Protein AF-A0A484G5L3-F1 (afdb_monomer_lite)

Organism: Colletotrichum orbiculare (strain 104-T / ATCC 96160 / CBS 514.97 / LARS 414 / MAFF 240422) (NCBI:txid1213857)

pLDDT: mean 73.13, std 18.2, range [31.52, 93.25]

Secondary structure (DSSP, 8-state):
-EEEE--TTS-TT--B---TT--HHHHHHHHHHTS-SSS-------HHHHHHHHHHHHHHHTSSSPPPPEEEEEEE-S--TT-SSTTHHHHHHHHHHHHH-GGGG--S--TTHHHH-SEEEEEEE-S--HHHHHHHHIIIIIHHHTT--S-EEEEETTS-HHHHHHGGG-HHHHS--TT-S---S-----HHHHHHHHHH-SSEEEEEEPPPPP-

Sequence (215 aa):
MEMYFTSPDTCPSAVVKESSKQTVKNFMDATDMAKPKADVRVLTNTQPELERIINEYIRAKMGRSEPRKKTIIIVTDGAWEGMNCEYDLDQCLMLTFQISWPESGYVKDPTDISKIRSITIQFIQFGANERADGRLERLHDDLKRWGFSDLIDAEHAMGDVYKMFQGSLCEEEDLSPRFTRFLPALPILNSKNWKRLRDASHYHTVAHFTTLGRM

Radius of gyration: 17.23 Å; chains: 1; bounding box: 40×42×52 Å

Foldseek 3Di:
DKEAEFFPQQDPVLIDDDDPPDDPVNNVVSVVSRARPDLDDTQGACQVVVLVVLVVQLVVCPDPDHGQAAEEEEEEQQPNRVDPDLCPNVVSVVVSCCVSPVVQQDDPDPPCLVVRHSYAYEYEHEDDDVSSVVSLCCQQPVCVVVRGPRRYYYDYNQDDPCCSLCPSVDPVVVVDPPDPDDDPDDDPDDPVNVVVSVVPDSHHYYYYYYDDNDD

Structure (mmCIF, N/CA/C/O backbone):
data_AF-A0A484G5L3-F1
#
_entry.id   AF-A0A484G5L3-F1
#
loop_
_atom_site.group_PDB
_atom_site.id
_atom_site.type_symbol
_atom_site.label_atom_id
_atom_site.label_alt_id
_atom_site.label_comp_id
_atom_site.label_asym_id
_atom_site.label_entity_id
_atom_site.label_seq_id
_atom_site.pdbx_PDB_ins_code
_atom_site.Cartn_x
_atom_site.Cartn_y
_atom_site.Cartn_z
_atom_site.occupancy
_atom_site.B_iso_or_equiv
_atom_site.auth_seq_id
_atom_site.auth_comp_id
_atom_site.auth_asym_id
_atom_site.auth_atom_id
_atom_site.pdbx_PDB_model_num
ATOM 1 N N . MET A 1 1 ? -13.794 -0.186 0.253 1.00 66.50 1 MET A N 1
ATOM 2 C CA . MET A 1 1 ? -12.440 -0.510 -0.242 1.00 66.50 1 MET A CA 1
ATOM 3 C C . MET A 1 1 ? -11.976 0.576 -1.193 1.00 66.50 1 MET A C 1
ATOM 5 O O . MET A 1 1 ? -12.771 0.999 -2.021 1.00 66.50 1 MET A O 1
ATOM 9 N N . GLU A 1 2 ? -10.739 1.044 -1.088 1.00 78.19 2 GLU A N 1
ATOM 10 C CA . GLU A 1 2 ? -10.174 2.026 -2.033 1.00 78.19 2 GLU A CA 1
ATOM 11 C C . GLU A 1 2 ? -9.140 1.362 -2.949 1.00 78.19 2 GLU A C 1
ATOM 13 O O . GLU A 1 2 ? -8.557 0.353 -2.557 1.00 78.19 2 GLU A O 1
ATOM 18 N N . MET A 1 3 ? -8.926 1.898 -4.153 1.00 78.94 3 MET A N 1
ATOM 19 C CA . MET A 1 3 ? -7.889 1.426 -5.072 1.00 78.94 3 MET A CA 1
ATOM 20 C C . MET A 1 3 ? -7.102 2.576 -5.689 1.00 78.94 3 MET A C 1
ATOM 22 O O . MET A 1 3 ? -7.704 3.505 -6.233 1.00 78.94 3 MET A O 1
ATOM 26 N N . TYR A 1 4 ? -5.774 2.472 -5.622 1.00 79.56 4 TYR A N 1
ATOM 27 C CA . TYR A 1 4 ? -4.814 3.465 -6.110 1.00 79.56 4 TYR A CA 1
ATOM 28 C C . TYR A 1 4 ? -3.743 2.795 -6.980 1.00 79.56 4 TYR A C 1
ATOM 30 O O . TYR A 1 4 ? -3.455 1.610 -6.799 1.00 79.56 4 TYR A O 1
ATOM 38 N N . PHE A 1 5 ? -3.148 3.557 -7.898 1.00 79.50 5 PHE A N 1
ATOM 39 C CA . PHE A 1 5 ? -2.077 3.092 -8.780 1.00 79.50 5 PHE A CA 1
ATOM 40 C C . PHE A 1 5 ? -0.904 4.069 -8.758 1.00 79.50 5 PHE A C 1
ATOM 42 O O . PHE A 1 5 ? -1.117 5.279 -8.743 1.00 79.50 5 PHE A O 1
ATOM 49 N N . THR A 1 6 ? 0.321 3.547 -8.796 1.00 75.88 6 THR A N 1
ATOM 50 C CA . THR A 1 6 ? 1.564 4.341 -8.696 1.00 75.88 6 THR A CA 1
ATOM 51 C C . THR A 1 6 ? 2.285 4.583 -10.004 1.00 75.88 6 THR A C 1
ATOM 53 O O . THR A 1 6 ? 3.300 5.276 -10.011 1.00 75.88 6 THR A O 1
ATOM 56 N N . SER A 1 7 ? 1.794 4.041 -11.120 1.00 76.62 7 SER A N 1
ATOM 57 C CA . SER A 1 7 ? 2.364 4.417 -12.411 1.00 76.62 7 SER A CA 1
ATOM 58 C C . SER A 1 7 ? 2.039 5.889 -12.676 1.00 76.62 7 SER A C 1
ATOM 60 O O . SER A 1 7 ? 0.846 6.207 -12.723 1.00 76.62 7 SER A O 1
ATOM 62 N N . PRO A 1 8 ? 3.019 6.782 -12.903 1.00 72.50 8 PRO A N 1
ATOM 63 C CA . PRO A 1 8 ? 2.741 8.141 -13.373 1.00 72.50 8 PRO A CA 1
ATOM 64 C C . PRO A 1 8 ? 1.958 8.165 -14.698 1.00 72.50 8 PRO A C 1
ATOM 66 O O . PRO A 1 8 ? 1.230 9.118 -14.959 1.00 72.50 8 PRO A O 1
ATOM 69 N N . ASP A 1 9 ? 2.038 7.093 -15.492 1.00 78.06 9 ASP A N 1
ATOM 70 C CA . ASP A 1 9 ? 1.315 6.950 -16.762 1.00 78.06 9 ASP A CA 1
ATOM 71 C C . ASP A 1 9 ? -0.123 6.420 -16.597 1.00 78.06 9 ASP A C 1
ATOM 73 O O . ASP A 1 9 ? -0.886 6.347 -17.571 1.00 78.06 9 ASP A O 1
ATOM 77 N N . THR A 1 10 ? -0.519 6.059 -15.370 1.00 80.50 10 THR A N 1
ATOM 78 C CA . THR A 1 10 ? -1.887 5.620 -15.062 1.00 80.50 10 THR A CA 1
ATOM 79 C C . THR A 1 10 ? -2.859 6.746 -15.392 1.00 80.50 10 THR A C 1
ATOM 81 O O . THR A 1 10 ? -2.634 7.911 -15.066 1.00 80.50 10 THR A O 1
ATOM 84 N N . CYS A 1 11 ? -4.000 6.413 -15.999 1.00 80.94 11 CYS A N 1
ATOM 85 C CA . CYS A 1 11 ? -5.082 7.378 -16.133 1.00 80.94 11 CYS A CA 1
ATOM 86 C C . CYS A 1 11 ? -5.512 7.895 -14.740 1.00 80.94 11 CYS A C 1
ATOM 88 O O . CYS A 1 11 ? -5.904 7.075 -13.913 1.00 80.94 11 CYS A O 1
ATOM 90 N N . PRO A 1 12 ? -5.543 9.216 -14.468 1.00 82.00 12 PRO A N 1
ATOM 91 C CA . PRO A 1 12 ? -5.942 9.742 -13.154 1.00 82.00 12 PRO A CA 1
ATOM 92 C C . PRO A 1 12 ? -7.375 9.374 -12.731 1.00 82.00 12 PRO A C 1
ATOM 94 O O . PRO A 1 12 ? -7.727 9.459 -11.559 1.00 82.00 12 PRO A O 1
ATOM 97 N N . SER A 1 13 ? -8.220 8.971 -13.687 1.00 84.81 13 SER A N 1
ATOM 98 C CA . SER A 1 13 ? -9.573 8.464 -13.433 1.00 84.81 13 SER A CA 1
ATOM 99 C C . SER A 1 13 ? -9.616 6.991 -13.017 1.00 84.81 13 SER A C 1
ATOM 101 O O . SER A 1 13 ? -10.679 6.508 -12.632 1.00 84.81 13 SER A O 1
ATOM 103 N N . ALA A 1 14 ? -8.496 6.268 -13.094 1.00 84.12 14 ALA A N 1
ATOM 104 C CA . ALA A 1 14 ? -8.364 4.893 -12.632 1.00 84.12 14 ALA A CA 1
ATOM 105 C C . ALA A 1 14 ? -8.242 4.861 -11.104 1.00 84.12 14 ALA A C 1
ATOM 107 O O . ALA A 1 14 ? -7.267 4.385 -10.554 1.00 84.12 14 ALA A O 1
ATOM 108 N N . VAL A 1 15 ? -9.213 5.416 -10.388 1.00 82.50 15 VAL A N 1
ATOM 109 C CA . VAL A 1 15 ? -9.238 5.394 -8.923 1.00 82.50 15 VAL A CA 1
ATOM 110 C C . VAL A 1 15 ? -10.576 4.838 -8.491 1.00 82.50 15 VAL A C 1
ATOM 112 O O . VAL A 1 15 ? -11.630 5.285 -8.947 1.00 82.50 15 VAL A O 1
ATOM 115 N N . VAL A 1 16 ? -10.544 3.881 -7.571 1.00 83.56 16 VAL A N 1
ATOM 116 C CA . VAL A 1 16 ? -11.762 3.345 -6.967 1.00 83.56 16 VAL A CA 1
ATOM 117 C C . VAL A 1 16 ? -11.879 3.934 -5.572 1.00 83.56 16 VAL A C 1
ATOM 119 O O . VAL A 1 16 ? -11.148 3.554 -4.666 1.00 83.56 16 VAL A O 1
ATOM 122 N N . LYS A 1 17 ? -12.801 4.879 -5.386 1.00 85.19 17 LYS A N 1
ATOM 123 C CA . LYS A 1 17 ? -13.116 5.423 -4.058 1.00 85.19 17 LYS A CA 1
ATOM 124 C C . LYS A 1 17 ? -14.080 4.516 -3.327 1.00 85.19 17 LYS A C 1
ATOM 126 O O . LYS A 1 17 ? -15.002 3.985 -3.947 1.00 85.19 17 LYS A O 1
ATOM 131 N N . GLU A 1 18 ? -13.903 4.407 -2.020 1.00 81.06 18 GLU A N 1
ATOM 132 C CA . GLU A 1 18 ? -14.743 3.593 -1.157 1.00 81.06 18 GLU A CA 1
ATOM 133 C C . GLU A 1 18 ? -16.236 3.918 -1.279 1.00 81.06 18 GLU A C 1
ATOM 135 O O . GLU A 1 18 ? -16.659 5.071 -1.232 1.00 81.06 18 GLU A O 1
ATOM 140 N N . SER A 1 19 ? -17.051 2.869 -1.414 1.00 82.62 19 SER A N 1
ATOM 141 C CA . SER A 1 19 ? -18.506 2.979 -1.401 1.00 82.62 19 SER A CA 1
ATOM 142 C C . SER A 1 19 ? -19.155 1.632 -1.080 1.00 82.62 19 SER A C 1
ATOM 144 O O . SER A 1 19 ? -18.700 0.578 -1.521 1.00 82.62 19 SER A O 1
ATOM 146 N N . SER A 1 20 ? -20.278 1.656 -0.360 1.00 81.81 20 SER A N 1
ATOM 147 C CA . SER A 1 20 ? -21.084 0.456 -0.087 1.00 81.81 20 SER A CA 1
ATOM 148 C C . SER A 1 20 ? -21.705 -0.159 -1.347 1.00 81.81 20 SER A C 1
ATOM 150 O O . SER A 1 20 ? -22.127 -1.314 -1.328 1.00 81.81 20 SER A O 1
ATOM 152 N N . LYS A 1 21 ? -21.745 0.598 -2.451 1.00 88.50 21 LYS A N 1
ATOM 153 C CA . LYS A 1 21 ? -22.290 0.180 -3.751 1.00 88.50 21 LYS A CA 1
ATOM 154 C C . LYS A 1 21 ? -21.224 -0.352 -4.713 1.00 88.50 21 LYS A C 1
ATOM 156 O O . LYS A 1 21 ? -21.533 -0.594 -5.875 1.00 88.50 21 LYS A O 1
ATOM 161 N N . GLN A 1 22 ? -19.977 -0.499 -4.263 1.00 86.19 22 GLN A N 1
ATOM 162 C CA . GLN A 1 22 ? -18.895 -1.011 -5.100 1.00 86.19 22 GLN A CA 1
ATOM 163 C C . GLN A 1 22 ? -19.165 -2.444 -5.559 1.00 86.19 22 GLN A C 1
ATOM 165 O O . GLN A 1 22 ? -19.578 -3.310 -4.784 1.00 86.19 22 GLN A O 1
ATOM 170 N N . THR A 1 23 ? -18.867 -2.694 -6.828 1.00 88.38 23 THR A N 1
ATOM 171 C CA . THR A 1 23 ? -18.958 -4.004 -7.472 1.00 88.38 23 THR A CA 1
ATOM 172 C C . THR A 1 23 ? -17.588 -4.431 -7.985 1.00 88.38 23 THR A C 1
ATOM 174 O O . THR A 1 23 ? -16.735 -3.587 -8.247 1.00 88.38 23 THR A O 1
ATOM 177 N N . VAL A 1 24 ? -17.391 -5.736 -8.199 1.00 84.75 24 VAL A N 1
ATOM 178 C CA . VAL A 1 24 ? -16.160 -6.283 -8.808 1.00 84.75 24 VAL A CA 1
ATOM 179 C C . VAL A 1 24 ? -15.855 -5.610 -10.149 1.00 84.75 24 VAL A C 1
ATOM 181 O O . VAL A 1 24 ? -14.702 -5.309 -10.439 1.00 84.75 24 VAL A O 1
ATOM 184 N N . LYS A 1 25 ? -16.895 -5.290 -10.928 1.00 86.69 25 LYS A N 1
ATOM 185 C CA . LYS A 1 25 ? -16.754 -4.593 -12.207 1.00 86.69 25 LYS A CA 1
ATOM 186 C C . LYS A 1 25 ? -16.047 -3.24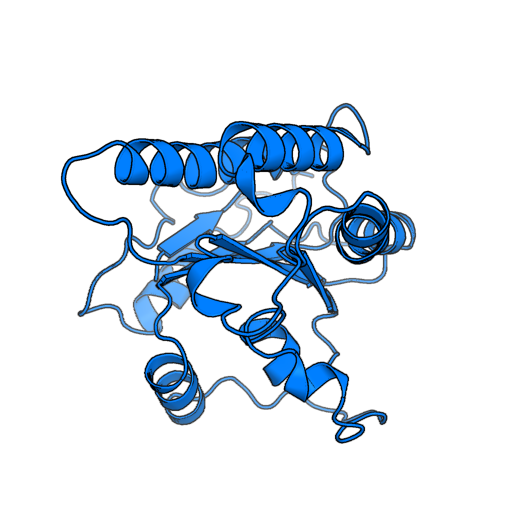2 -12.055 1.00 86.69 25 LYS A C 1
ATOM 188 O O . LYS A 1 25 ? -15.182 -2.934 -12.858 1.00 86.69 25 LYS A O 1
ATOM 193 N N . ASN A 1 26 ? -16.337 -2.478 -10.997 1.00 87.56 26 ASN A N 1
ATOM 194 C CA . ASN A 1 26 ? -15.677 -1.186 -10.774 1.00 87.56 26 ASN A CA 1
ATOM 195 C C . ASN A 1 26 ? -14.158 -1.326 -10.605 1.00 87.56 26 ASN A C 1
ATOM 197 O O . ASN A 1 26 ? -13.418 -0.470 -11.076 1.00 87.56 26 ASN A O 1
ATOM 201 N N . PHE A 1 27 ? -13.704 -2.404 -9.960 1.00 83.12 27 PHE A N 1
ATOM 202 C CA . PHE A 1 27 ? -12.278 -2.698 -9.825 1.00 83.12 27 PHE A CA 1
ATOM 203 C C . PHE A 1 27 ? -11.675 -3.126 -11.159 1.00 83.12 27 PHE A C 1
ATOM 205 O O . PHE A 1 27 ? -10.644 -2.593 -11.543 1.00 83.12 27 PHE A O 1
ATOM 212 N N . MET A 1 28 ? -12.341 -4.024 -11.892 1.00 86.38 28 MET A N 1
ATOM 213 C CA . MET A 1 28 ? -11.867 -4.473 -13.206 1.00 86.38 28 MET A CA 1
ATOM 214 C C . MET A 1 28 ? -11.744 -3.314 -14.201 1.00 86.38 28 MET A C 1
ATOM 216 O O . MET A 1 28 ? -10.731 -3.216 -14.887 1.00 86.38 28 MET A O 1
ATOM 220 N N . ASP A 1 29 ? -12.734 -2.420 -14.235 1.00 88.00 29 ASP A N 1
ATOM 221 C CA . ASP A 1 29 ? -12.723 -1.231 -15.090 1.00 88.00 29 ASP A CA 1
ATOM 222 C C . ASP A 1 29 ? -11.553 -0.301 -14.708 1.00 88.00 29 ASP A C 1
ATOM 224 O O . ASP A 1 29 ? -10.850 0.209 -15.578 1.00 88.00 29 ASP A O 1
ATOM 228 N N . ALA A 1 30 ? -11.290 -0.111 -13.409 1.00 86.62 30 ALA A N 1
ATOM 229 C CA . ALA A 1 30 ? -10.153 0.683 -12.945 1.00 86.62 30 ALA A CA 1
ATOM 230 C C . ALA A 1 30 ? -8.802 0.039 -13.286 1.00 86.62 30 ALA A C 1
ATOM 232 O O . ALA A 1 30 ? -7.912 0.734 -13.769 1.00 86.62 30 ALA A O 1
ATOM 233 N N . THR A 1 31 ? -8.652 -1.275 -13.096 1.00 83.31 31 THR A N 1
ATOM 234 C CA . THR A 1 31 ? -7.451 -2.019 -13.506 1.00 83.31 31 THR A CA 1
ATOM 235 C C . THR A 1 31 ? -7.205 -1.896 -15.005 1.00 83.31 31 THR A C 1
ATOM 237 O O . THR A 1 31 ? -6.063 -1.727 -15.421 1.00 83.31 31 THR A O 1
ATOM 240 N N . ASP A 1 32 ? -8.257 -1.964 -15.821 1.00 86.50 32 ASP A N 1
ATOM 241 C CA . ASP A 1 32 ? -8.142 -1.819 -17.271 1.00 86.50 32 ASP A CA 1
ATOM 242 C C . ASP A 1 32 ? -7.688 -0.406 -17.666 1.00 86.50 32 ASP A C 1
ATOM 244 O O . ASP A 1 32 ? -6.760 -0.258 -18.458 1.00 86.50 32 ASP A O 1
ATOM 248 N N . MET A 1 33 ? -8.251 0.630 -17.033 1.00 85.94 33 MET A N 1
ATOM 249 C CA . MET A 1 33 ? -7.833 2.027 -17.228 1.00 85.94 33 MET A CA 1
ATOM 250 C C . MET A 1 33 ? -6.406 2.323 -16.744 1.00 85.94 33 MET A C 1
ATOM 252 O O . MET A 1 33 ? -5.783 3.278 -17.217 1.00 85.94 33 MET A O 1
ATOM 256 N N . ALA A 1 34 ? -5.907 1.545 -15.785 1.00 83.38 34 ALA A N 1
ATOM 257 C CA . ALA A 1 34 ? -4.568 1.676 -15.225 1.00 83.38 34 ALA A CA 1
ATOM 258 C C . ALA A 1 34 ? -3.486 0.943 -16.023 1.00 83.38 34 ALA A C 1
ATOM 260 O O . ALA A 1 34 ? -2.307 1.026 -15.677 1.00 83.38 34 ALA A O 1
ATOM 261 N N . LYS A 1 35 ? -3.861 0.214 -17.080 1.00 82.75 35 LYS A N 1
ATOM 262 C CA . LYS A 1 35 ? -2.881 -0.442 -17.942 1.00 82.75 35 LYS A CA 1
ATOM 263 C C . LYS A 1 35 ? -1.927 0.597 -18.552 1.00 82.75 35 LYS A C 1
ATOM 265 O O . LYS A 1 35 ? -2.382 1.673 -18.952 1.00 82.75 35 LYS A O 1
ATOM 270 N N . PRO A 1 36 ? -0.627 0.276 -18.674 1.00 75.75 36 PRO A N 1
ATOM 271 C CA . PRO A 1 36 ? 0.332 1.146 -19.344 1.00 75.75 36 PRO A CA 1
ATOM 272 C C . PRO A 1 36 ? -0.143 1.482 -20.762 1.00 75.75 36 PRO A C 1
ATOM 274 O O . PRO A 1 36 ? -0.518 0.590 -21.525 1.00 75.75 36 PRO A O 1
ATOM 277 N N . LYS A 1 37 ? -0.145 2.772 -21.113 1.00 74.69 37 LYS A N 1
ATOM 278 C CA . LYS A 1 37 ? -0.599 3.250 -22.432 1.00 74.69 37 LYS A CA 1
ATOM 279 C C . LYS A 1 37 ? 0.456 3.091 -23.526 1.00 74.69 37 LYS A C 1
ATOM 281 O O . LYS A 1 37 ? 0.109 3.071 -24.703 1.00 74.69 37 LYS A O 1
ATOM 286 N N . ALA A 1 38 ? 1.724 2.997 -23.144 1.00 71.50 38 ALA A N 1
ATOM 287 C CA . ALA A 1 38 ? 2.852 2.838 -24.047 1.00 71.50 38 ALA A CA 1
ATOM 288 C C . ALA A 1 38 ? 3.838 1.815 -23.473 1.00 71.50 38 ALA A C 1
ATOM 290 O O . ALA A 1 38 ? 3.874 1.597 -22.265 1.00 71.50 38 ALA A O 1
ATOM 291 N N . ASP A 1 39 ? 4.662 1.225 -24.339 1.00 69.12 39 ASP A N 1
ATOM 292 C CA . ASP A 1 39 ? 5.721 0.271 -23.965 1.00 69.12 39 ASP A CA 1
ATOM 293 C C . ASP A 1 39 ? 6.972 0.990 -23.418 1.00 69.12 39 ASP A C 1
ATOM 295 O O . ASP A 1 39 ? 8.113 0.594 -23.646 1.00 69.12 39 ASP A O 1
ATOM 299 N N . VAL A 1 40 ? 6.762 2.129 -22.756 1.00 71.75 40 VAL A N 1
ATOM 300 C CA . VAL A 1 40 ? 7.834 2.918 -22.160 1.00 71.75 40 VAL A CA 1
ATOM 301 C C . VAL A 1 40 ? 8.072 2.374 -20.762 1.00 71.75 40 VAL A C 1
ATOM 303 O O . VAL A 1 40 ? 7.135 2.187 -19.988 1.00 71.75 40 VAL A O 1
ATOM 306 N N . ARG A 1 41 ? 9.338 2.110 -20.429 1.00 78.38 41 ARG A N 1
ATOM 307 C CA . ARG A 1 41 ? 9.721 1.727 -19.070 1.00 78.38 41 ARG A CA 1
ATOM 308 C C . ARG A 1 41 ? 9.409 2.885 -18.125 1.00 78.38 41 ARG A C 1
ATOM 310 O O . ARG A 1 41 ? 10.045 3.934 -18.197 1.00 78.38 41 ARG A O 1
ATOM 317 N N . VAL A 1 42 ? 8.446 2.669 -17.238 1.00 78.06 42 VAL A N 1
ATOM 318 C CA . VAL A 1 42 ? 8.061 3.626 -16.204 1.00 78.06 42 VAL A CA 1
ATOM 319 C C . VAL A 1 42 ? 8.747 3.252 -14.900 1.00 78.06 42 VAL A C 1
ATOM 321 O O . VAL A 1 42 ? 8.575 2.142 -14.399 1.00 78.06 42 VAL A O 1
ATOM 324 N N . LEU A 1 43 ? 9.514 4.185 -14.339 1.00 84.94 43 LEU A N 1
ATOM 325 C CA . LEU A 1 43 ? 10.143 4.004 -13.035 1.00 84.94 43 LEU A CA 1
ATOM 326 C C . LEU A 1 43 ? 9.078 4.168 -11.945 1.00 84.94 43 LEU A C 1
ATOM 328 O O . LEU A 1 43 ? 8.505 5.246 -11.778 1.00 84.94 43 LEU A O 1
ATOM 332 N N . THR A 1 44 ? 8.781 3.090 -11.224 1.00 85.50 44 THR A N 1
ATOM 333 C CA . THR A 1 44 ? 7.736 3.069 -10.195 1.00 85.50 44 THR A CA 1
ATOM 334 C C . THR A 1 44 ? 8.276 3.565 -8.855 1.00 85.50 44 THR A C 1
ATOM 336 O O . THR A 1 44 ? 9.401 3.251 -8.472 1.00 85.50 44 THR A O 1
ATOM 339 N N . ASN A 1 45 ? 7.472 4.334 -8.118 1.00 88.12 45 ASN A N 1
ATOM 340 C CA . ASN A 1 45 ? 7.799 4.777 -6.764 1.00 88.12 45 ASN A CA 1
ATOM 341 C C . ASN A 1 45 ? 6.544 4.700 -5.885 1.00 88.12 45 ASN A C 1
ATOM 343 O O . ASN A 1 45 ? 5.561 5.394 -6.140 1.00 88.12 45 ASN A O 1
ATOM 347 N N . THR A 1 46 ? 6.565 3.835 -4.867 1.00 88.12 46 THR A N 1
ATOM 348 C CA . THR A 1 46 ? 5.404 3.622 -3.991 1.00 88.12 46 THR A CA 1
ATOM 349 C C . THR A 1 46 ? 5.319 4.599 -2.823 1.00 88.12 46 THR A C 1
ATOM 351 O O . THR A 1 46 ? 4.253 4.730 -2.220 1.00 88.12 46 THR A O 1
ATOM 354 N N . GLN A 1 47 ? 6.426 5.260 -2.480 1.00 90.38 47 GLN A N 1
ATOM 355 C CA . GLN A 1 47 ? 6.532 6.047 -1.257 1.00 90.38 47 GLN A CA 1
ATOM 356 C C . GLN A 1 47 ? 5.544 7.227 -1.225 1.00 90.38 47 GLN A C 1
ATOM 358 O O . GLN A 1 47 ? 4.815 7.321 -0.239 1.00 90.38 47 GLN A O 1
ATOM 363 N N . PRO A 1 48 ? 5.419 8.079 -2.268 1.00 88.44 48 PRO A N 1
ATOM 364 C CA . PRO A 1 48 ? 4.527 9.239 -2.207 1.00 88.44 48 PRO A CA 1
ATOM 365 C C . PRO A 1 48 ? 3.056 8.871 -1.983 1.00 88.44 48 PRO A C 1
ATOM 367 O O . PRO A 1 48 ? 2.356 9.530 -1.214 1.00 88.44 48 PRO A O 1
ATOM 370 N N . GLU A 1 49 ? 2.577 7.803 -2.628 1.00 87.38 49 GLU A N 1
ATOM 371 C CA . GLU A 1 49 ? 1.190 7.357 -2.467 1.00 87.38 49 GLU A CA 1
ATOM 372 C C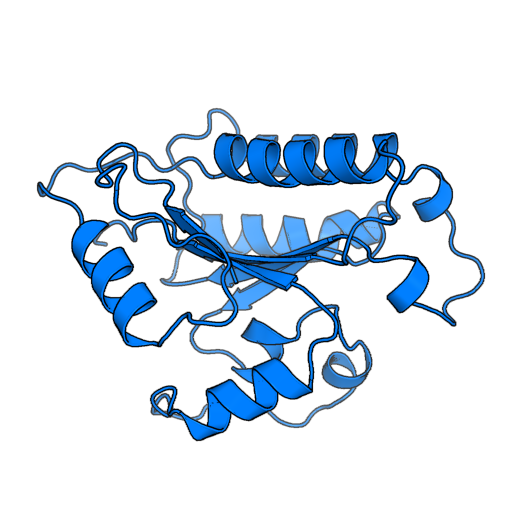 . GLU A 1 49 ? 0.948 6.730 -1.097 1.00 87.38 49 GLU A C 1
ATOM 374 O O . GLU A 1 49 ? -0.080 6.998 -0.469 1.00 87.38 49 GLU A O 1
ATOM 379 N N . LEU A 1 50 ? 1.904 5.948 -0.592 1.00 88.06 50 LEU A N 1
ATOM 380 C CA . LEU A 1 50 ? 1.792 5.369 0.740 1.00 88.06 50 LEU A CA 1
ATOM 381 C C . LEU A 1 50 ? 1.802 6.457 1.820 1.00 88.06 50 LEU A C 1
ATOM 383 O O . LEU A 1 50 ? 0.919 6.472 2.680 1.00 88.06 50 LEU A O 1
ATOM 387 N N . GLU A 1 51 ? 2.721 7.421 1.722 1.00 88.50 51 GLU A N 1
ATOM 388 C CA . GLU A 1 51 ? 2.758 8.610 2.578 1.00 88.50 51 GLU A CA 1
ATOM 389 C C . GLU A 1 51 ? 1.441 9.379 2.527 1.00 88.50 51 GLU A C 1
ATOM 391 O O . GLU A 1 51 ? 0.915 9.777 3.567 1.00 88.50 51 GLU A O 1
ATOM 396 N N . ARG A 1 52 ? 0.866 9.584 1.336 1.00 88.50 52 ARG A N 1
ATOM 397 C CA . ARG A 1 52 ? -0.414 10.281 1.183 1.00 88.50 52 ARG A CA 1
ATOM 398 C C . ARG A 1 52 ? -1.536 9.559 1.929 1.00 88.50 52 ARG A C 1
ATOM 400 O O . ARG A 1 52 ? -2.234 10.203 2.713 1.00 88.50 52 ARG A O 1
ATOM 407 N N . ILE A 1 53 ? -1.695 8.249 1.720 1.00 86.19 53 ILE A N 1
ATOM 408 C CA . ILE A 1 53 ? -2.754 7.434 2.346 1.00 86.19 53 ILE A CA 1
ATOM 409 C C . ILE A 1 53 ? -2.618 7.449 3.872 1.00 86.19 53 ILE A C 1
ATOM 411 O O . ILE A 1 53 ? -3.598 7.651 4.596 1.00 86.19 53 ILE A O 1
ATOM 415 N N . ILE A 1 54 ? -1.398 7.265 4.366 1.00 86.62 54 ILE A N 1
ATOM 416 C CA . ILE A 1 54 ? -1.084 7.270 5.792 1.00 86.62 54 ILE A CA 1
ATOM 417 C C . ILE A 1 54 ? -1.321 8.659 6.402 1.00 86.62 54 ILE A C 1
ATOM 419 O O . ILE A 1 54 ? -1.965 8.779 7.442 1.00 86.62 54 ILE A O 1
ATOM 423 N N . ASN A 1 55 ? -0.878 9.732 5.749 1.00 87.12 55 ASN A N 1
ATOM 424 C CA . ASN A 1 55 ? -1.089 11.094 6.240 1.00 87.12 55 ASN A CA 1
ATOM 425 C C . ASN A 1 55 ? -2.574 11.480 6.249 1.00 87.12 55 ASN A C 1
ATOM 427 O O . ASN A 1 55 ? -3.033 12.153 7.172 1.00 87.12 55 ASN A O 1
ATOM 431 N N . GLU A 1 56 ? -3.353 11.051 5.252 1.00 86.50 56 GLU A N 1
ATOM 432 C CA . GLU A 1 56 ? -4.814 11.196 5.262 1.00 86.50 56 GLU A CA 1
ATOM 433 C C . GLU A 1 56 ? -5.439 10.489 6.464 1.00 86.50 56 GLU A C 1
ATOM 435 O O . GLU A 1 56 ? -6.308 11.059 7.129 1.00 86.50 56 GLU A O 1
ATOM 440 N N . TYR A 1 57 ? -4.959 9.287 6.780 1.00 84.38 57 TYR A N 1
ATOM 441 C CA . TYR A 1 57 ? -5.388 8.555 7.960 1.00 84.38 57 TYR A CA 1
ATOM 442 C C . TYR A 1 57 ? -5.074 9.297 9.260 1.00 84.38 57 TYR A C 1
ATOM 444 O O . TYR A 1 57 ? -5.960 9.490 10.092 1.00 84.38 57 TYR A O 1
ATOM 452 N N . ILE A 1 58 ? -3.826 9.735 9.433 1.00 84.19 58 ILE A N 1
ATOM 453 C CA . ILE A 1 58 ? -3.376 10.449 10.634 1.00 84.19 58 ILE A CA 1
ATOM 454 C C . ILE A 1 58 ? -4.199 11.726 10.820 1.00 84.19 58 ILE A C 1
ATOM 456 O O . ILE A 1 58 ? -4.700 11.986 11.913 1.00 84.19 58 ILE A O 1
ATOM 460 N N . ARG A 1 59 ? -4.434 12.493 9.748 1.00 85.62 59 ARG A N 1
ATOM 461 C CA . ARG A 1 59 ? -5.296 13.684 9.802 1.00 85.62 59 ARG A CA 1
ATOM 462 C C . ARG A 1 59 ? -6.721 13.349 10.237 1.00 85.62 59 ARG A C 1
ATOM 464 O O . ARG A 1 59 ? -7.290 14.088 11.036 1.00 85.62 59 ARG A O 1
ATOM 471 N N . ALA A 1 60 ? -7.288 12.247 9.745 1.00 83.19 60 ALA A N 1
ATOM 472 C CA . ALA A 1 60 ? -8.610 11.793 10.169 1.00 83.19 60 ALA A CA 1
ATOM 473 C C . ALA A 1 60 ? -8.630 11.381 11.653 1.00 83.19 60 ALA A C 1
ATOM 475 O O . ALA A 1 60 ? -9.581 11.719 12.355 1.00 83.19 60 ALA A O 1
ATOM 476 N N . LYS A 1 61 ? -7.564 10.730 12.144 1.00 80.88 61 LYS A N 1
ATOM 477 C CA . LYS A 1 61 ? -7.381 10.348 13.558 1.00 80.88 61 LYS A CA 1
ATOM 478 C C . LYS A 1 61 ? -7.334 11.551 14.499 1.00 80.88 61 LYS A C 1
ATOM 480 O O . LYS A 1 61 ? -7.864 11.471 15.599 1.00 80.88 61 LYS A O 1
ATOM 485 N N . MET A 1 62 ? -6.745 12.664 14.062 1.00 81.19 62 MET A N 1
ATOM 486 C CA . MET A 1 62 ? -6.705 13.921 14.827 1.00 81.19 62 MET A CA 1
ATOM 487 C C . MET A 1 62 ? -8.047 14.679 14.830 1.00 81.19 62 MET A C 1
ATOM 489 O O . MET A 1 62 ? -8.176 15.715 15.483 1.00 81.19 62 MET A O 1
ATOM 493 N N . GLY A 1 63 ? -9.042 14.203 14.075 1.00 82.12 63 GLY A N 1
ATOM 494 C CA . GLY A 1 63 ? -10.387 14.767 14.035 1.00 82.12 63 GLY A CA 1
ATOM 495 C C . GLY A 1 63 ? -11.243 14.407 15.256 1.00 82.12 63 GLY A C 1
ATOM 496 O O . GLY A 1 63 ? -10.804 13.771 16.205 1.00 82.12 63 GLY A O 1
ATOM 497 N N . ARG A 1 64 ? -12.521 14.815 15.228 1.00 74.25 64 ARG A N 1
ATOM 498 C CA . ARG A 1 64 ? -13.487 14.539 16.315 1.00 74.25 64 ARG A CA 1
ATOM 499 C C . ARG A 1 64 ? -14.055 13.115 16.304 1.00 74.25 64 ARG A C 1
ATOM 501 O O . ARG A 1 64 ? -14.745 12.739 17.245 1.00 74.25 64 ARG A O 1
ATOM 508 N N . SER A 1 65 ? -13.836 12.360 15.232 1.00 75.12 65 SER A N 1
ATOM 509 C CA . SER A 1 65 ? -14.349 10.999 15.063 1.00 75.12 65 SER A CA 1
ATOM 510 C C . SER A 1 65 ? -13.218 9.992 15.176 1.00 75.12 65 SER A C 1
ATOM 512 O O . SER A 1 65 ? -12.171 10.192 14.564 1.00 75.12 65 SER A O 1
ATOM 514 N N . GLU A 1 66 ? -13.463 8.889 15.880 1.00 72.06 66 GLU A N 1
ATOM 515 C CA . GLU A 1 66 ? -12.531 7.766 15.926 1.00 72.06 66 GLU A CA 1
ATOM 516 C C . GLU A 1 66 ? -12.248 7.263 14.497 1.00 72.06 66 GLU A C 1
ATOM 518 O O . GLU A 1 66 ? -13.189 6.983 13.738 1.00 72.06 66 GLU A O 1
ATOM 523 N N . PRO A 1 67 ? -10.974 7.203 14.074 1.00 72.94 67 PRO A N 1
ATOM 524 C CA . PRO A 1 67 ? -10.639 6.765 12.733 1.00 72.94 67 PRO A CA 1
ATOM 525 C C . PRO A 1 67 ? -10.943 5.274 12.599 1.00 72.94 67 PRO A C 1
ATOM 527 O O . PRO A 1 67 ? -10.595 4.454 13.447 1.00 72.94 67 PRO A O 1
ATOM 530 N N . ARG A 1 68 ? -11.577 4.898 11.490 1.00 80.00 68 ARG A N 1
ATOM 531 C CA . ARG A 1 68 ? -11.806 3.484 11.169 1.00 80.00 68 ARG A CA 1
ATOM 532 C C . ARG A 1 68 ? -10.469 2.786 10.995 1.00 80.00 68 ARG A C 1
ATOM 534 O O . ARG A 1 68 ? -9.561 3.394 10.454 1.00 80.00 68 ARG A O 1
ATOM 541 N N . LYS A 1 69 ? -10.329 1.527 11.393 1.00 82.44 69 LYS A N 1
ATOM 542 C CA . LYS A 1 69 ? -9.094 0.774 11.133 1.00 82.44 69 LYS A CA 1
ATOM 543 C C . LYS A 1 69 ? -8.914 0.544 9.626 1.00 82.44 69 LYS A C 1
ATOM 545 O O . LYS A 1 69 ? -9.906 0.303 8.931 1.00 82.44 69 LYS A O 1
ATOM 550 N N . LYS A 1 70 ? -7.681 0.618 9.118 1.00 83.81 70 LYS A N 1
ATOM 551 C CA . LYS A 1 70 ? -7.360 0.433 7.692 1.00 83.81 70 LYS A CA 1
ATOM 552 C C . LYS A 1 70 ? -6.318 -0.664 7.470 1.00 83.81 70 LYS A C 1
ATOM 554 O O . LYS A 1 70 ? -5.382 -0.791 8.245 1.00 83.81 70 LYS A O 1
ATOM 559 N N . THR A 1 71 ? -6.457 -1.391 6.369 1.00 84.62 71 THR A N 1
ATOM 560 C CA . THR A 1 71 ? -5.447 -2.326 5.855 1.00 84.62 71 THR A CA 1
ATOM 561 C C . THR A 1 71 ? -5.086 -1.914 4.439 1.00 84.62 71 THR A C 1
ATOM 563 O O . THR A 1 71 ? -5.966 -1.837 3.583 1.00 84.62 71 THR A O 1
ATOM 566 N N . ILE A 1 72 ? -3.814 -1.619 4.191 1.00 88.62 72 ILE A N 1
ATOM 567 C CA . ILE A 1 72 ? -3.286 -1.186 2.897 1.00 88.62 72 ILE A CA 1
ATOM 568 C C . ILE A 1 72 ? -2.602 -2.383 2.242 1.00 88.62 72 ILE A C 1
ATOM 570 O O . ILE A 1 72 ? -1.491 -2.744 2.599 1.00 88.62 72 ILE A O 1
ATOM 574 N N . ILE A 1 73 ? -3.260 -3.003 1.276 1.00 89.12 73 ILE A N 1
ATOM 575 C CA . ILE A 1 73 ? -2.701 -4.073 0.456 1.00 89.12 73 ILE A CA 1
ATOM 576 C C . ILE A 1 73 ? -1.949 -3.434 -0.710 1.00 89.12 73 ILE A C 1
ATOM 578 O O . ILE A 1 73 ? -2.542 -2.649 -1.436 1.00 89.12 73 ILE A O 1
ATOM 582 N N . ILE A 1 74 ? -0.682 -3.763 -0.928 1.00 90.88 74 ILE A N 1
ATOM 583 C CA . ILE A 1 74 ? 0.165 -3.246 -2.003 1.00 90.88 74 ILE A CA 1
ATOM 584 C C . ILE A 1 74 ? 0.580 -4.407 -2.903 1.00 90.88 74 ILE A C 1
ATOM 586 O O . ILE A 1 74 ? 1.445 -5.200 -2.563 1.00 90.88 74 ILE A O 1
ATOM 590 N N . VAL A 1 75 ? -0.015 -4.486 -4.084 1.00 90.62 75 VAL A N 1
ATOM 591 C CA . VAL A 1 75 ? 0.357 -5.403 -5.159 1.00 90.62 75 VAL A CA 1
ATOM 592 C C . VAL A 1 75 ? 1.524 -4.803 -5.940 1.00 90.62 75 VAL A C 1
ATOM 594 O O . VAL A 1 75 ? 1.411 -3.699 -6.476 1.00 90.62 75 VAL A O 1
ATOM 597 N N . THR A 1 76 ? 2.664 -5.488 -5.983 1.00 91.50 76 THR A N 1
ATOM 598 C CA . THR A 1 76 ? 3.911 -4.921 -6.518 1.00 91.50 76 THR A CA 1
ATOM 599 C C . THR A 1 76 ? 4.884 -6.001 -6.982 1.00 91.50 76 THR A C 1
ATOM 601 O O . THR A 1 76 ? 4.813 -7.127 -6.515 1.00 91.50 76 THR A O 1
ATOM 604 N N . ASP A 1 77 ? 5.819 -5.666 -7.869 1.00 89.56 77 ASP A N 1
ATOM 605 C CA . ASP A 1 77 ? 7.020 -6.486 -8.109 1.00 89.56 77 ASP A CA 1
ATOM 606 C C . ASP A 1 77 ? 8.158 -6.172 -7.124 1.00 89.56 77 ASP A C 1
ATOM 608 O O . ASP A 1 77 ? 9.146 -6.893 -7.055 1.00 89.56 77 ASP A O 1
ATOM 612 N N . GLY A 1 78 ? 8.007 -5.083 -6.362 1.00 89.81 78 GLY A N 1
ATOM 613 C CA . GLY A 1 78 ? 8.944 -4.608 -5.347 1.00 89.81 78 GLY A CA 1
ATOM 614 C C . GLY A 1 78 ? 10.197 -3.931 -5.909 1.00 89.81 78 GLY A C 1
ATOM 615 O O . GLY A 1 78 ? 11.055 -3.537 -5.122 1.00 89.81 78 GLY A O 1
ATOM 616 N N . ALA A 1 79 ? 10.315 -3.738 -7.230 1.00 88.94 79 ALA A N 1
ATOM 617 C CA . ALA A 1 79 ? 11.520 -3.181 -7.855 1.00 88.94 79 ALA A CA 1
ATOM 618 C C . ALA A 1 79 ? 11.713 -1.681 -7.557 1.00 88.94 79 ALA A C 1
ATOM 620 O O . ALA A 1 79 ? 12.839 -1.250 -7.298 1.00 88.94 79 ALA A O 1
ATOM 621 N N . TRP A 1 80 ? 10.618 -0.911 -7.534 1.00 90.12 80 TRP A N 1
ATOM 622 C CA . TRP A 1 80 ? 10.539 0.528 -7.209 1.00 90.12 80 TRP A CA 1
ATOM 623 C C . TRP A 1 80 ? 11.727 1.369 -7.702 1.00 90.12 80 TRP A C 1
ATOM 625 O O . TRP A 1 80 ? 12.375 2.090 -6.945 1.00 90.12 80 TRP A O 1
ATOM 635 N N . GLU A 1 81 ? 12.027 1.266 -8.995 1.00 87.94 81 GLU A N 1
ATOM 636 C CA . GLU A 1 81 ? 13.212 1.878 -9.611 1.00 87.94 81 GLU A CA 1
ATOM 637 C C . GLU A 1 81 ? 13.189 3.414 -9.627 1.00 87.94 81 GLU A C 1
ATOM 639 O O . GLU A 1 81 ? 14.205 4.045 -9.899 1.00 87.94 81 GLU A O 1
ATOM 644 N N . GLY A 1 82 ? 12.032 4.025 -9.354 1.00 86.44 82 GLY A N 1
ATOM 645 C CA . GLY A 1 82 ? 11.875 5.472 -9.219 1.00 86.44 82 GLY A CA 1
ATOM 646 C C . GLY A 1 82 ? 12.207 6.006 -7.824 1.00 86.44 82 GLY A C 1
ATOM 647 O O . GLY A 1 82 ? 12.044 7.203 -7.586 1.00 86.44 82 GLY A O 1
ATOM 648 N N . MET A 1 83 ? 12.615 5.146 -6.886 1.00 87.94 83 MET A N 1
ATOM 649 C CA . MET A 1 83 ? 13.120 5.561 -5.576 1.00 87.94 83 MET A CA 1
ATOM 650 C C . MET A 1 83 ? 14.610 5.903 -5.652 1.00 87.94 83 MET A C 1
ATOM 652 O O . MET A 1 83 ? 15.389 5.205 -6.300 1.00 87.94 83 MET A O 1
ATOM 656 N N . ASN A 1 84 ? 15.013 6.971 -4.961 1.00 86.94 84 ASN A N 1
ATOM 657 C CA . ASN A 1 84 ? 16.403 7.430 -4.965 1.00 86.94 84 ASN A CA 1
ATOM 658 C C . ASN A 1 84 ? 17.301 6.531 -4.109 1.00 86.94 84 ASN A C 1
ATOM 660 O O . ASN A 1 84 ? 18.458 6.296 -4.459 1.00 86.94 84 ASN A O 1
ATOM 664 N N . CYS A 1 85 ? 16.774 6.024 -2.994 1.00 88.12 85 CYS A N 1
ATOM 665 C CA . CYS A 1 85 ? 17.471 5.109 -2.111 1.00 88.12 85 CYS A CA 1
ATOM 666 C C . CYS A 1 85 ? 16.585 3.910 -1.767 1.00 88.12 85 CYS A C 1
ATOM 668 O O . CYS A 1 85 ? 15.375 4.002 -1.571 1.00 88.12 85 CYS A O 1
ATOM 670 N N . GLU A 1 86 ? 17.225 2.750 -1.669 1.00 86.06 86 GLU A N 1
ATOM 671 C CA . GLU A 1 86 ? 16.571 1.473 -1.391 1.00 86.06 86 GLU A CA 1
ATOM 672 C C . GLU A 1 86 ? 15.918 1.399 -0.004 1.00 86.06 86 GLU A C 1
ATOM 674 O O . GLU A 1 86 ? 15.057 0.548 0.203 1.00 86.06 86 GLU A O 1
ATOM 679 N N . TYR A 1 87 ? 16.318 2.283 0.911 1.00 90.12 87 TYR A N 1
ATOM 680 C CA . TYR A 1 87 ? 15.852 2.341 2.298 1.00 90.12 87 TYR A CA 1
ATOM 681 C C . TYR A 1 87 ? 14.896 3.510 2.570 1.00 90.12 87 TYR A C 1
ATOM 683 O O . TYR A 1 87 ? 14.519 3.727 3.722 1.00 90.12 87 TYR A O 1
ATOM 691 N N . ASP A 1 88 ? 14.528 4.300 1.553 1.00 89.44 88 ASP A N 1
ATOM 692 C CA . ASP A 1 88 ? 13.682 5.484 1.769 1.00 89.44 88 ASP A CA 1
ATOM 693 C C . ASP A 1 88 ? 12.305 5.092 2.326 1.00 89.44 88 ASP A C 1
ATOM 695 O O . ASP A 1 88 ? 11.778 5.760 3.218 1.00 89.44 88 ASP A O 1
ATOM 699 N N . LEU A 1 89 ? 11.743 3.970 1.858 1.00 89.19 89 LEU A N 1
ATOM 700 C CA . LEU A 1 89 ? 10.455 3.481 2.345 1.00 89.19 89 LEU A CA 1
ATOM 701 C C . LEU A 1 89 ? 10.544 2.998 3.796 1.00 89.19 89 LEU A C 1
ATOM 703 O O . LEU A 1 89 ? 9.659 3.311 4.590 1.00 89.19 89 LEU A O 1
ATOM 707 N N . ASP A 1 90 ? 11.616 2.286 4.151 1.00 89.56 90 ASP A N 1
ATOM 708 C CA . ASP A 1 90 ? 11.883 1.827 5.515 1.00 89.56 90 ASP A CA 1
ATOM 709 C C . ASP A 1 90 ? 11.911 3.013 6.486 1.00 89.56 90 ASP A C 1
ATOM 711 O O . ASP A 1 90 ? 11.163 3.050 7.464 1.00 89.56 90 ASP A O 1
ATOM 715 N N . GLN A 1 91 ? 12.721 4.028 6.172 1.00 88.50 91 GLN A N 1
ATOM 716 C CA . GLN A 1 91 ? 12.864 5.227 7.000 1.00 88.50 91 GLN A CA 1
ATOM 717 C C . GLN A 1 91 ? 11.548 5.996 7.106 1.00 88.50 91 GLN A C 1
ATOM 719 O O . GLN A 1 91 ? 11.170 6.431 8.196 1.00 88.50 91 GLN A O 1
ATOM 724 N N . CYS A 1 92 ? 10.826 6.135 5.993 1.00 87.19 92 CYS A N 1
ATOM 725 C CA . CYS A 1 92 ? 9.527 6.791 5.961 1.00 87.19 92 CYS A CA 1
ATOM 726 C C . CYS A 1 92 ? 8.511 6.096 6.881 1.00 87.19 92 CYS A C 1
ATOM 728 O O . CYS A 1 92 ? 7.861 6.751 7.705 1.00 87.19 92 CYS A O 1
ATOM 730 N N . LEU A 1 93 ? 8.399 4.770 6.787 1.00 87.44 93 LEU A N 1
ATOM 731 C CA . LEU A 1 93 ? 7.459 3.990 7.588 1.00 87.44 93 LEU A CA 1
ATOM 732 C C . LEU A 1 93 ? 7.841 4.001 9.070 1.00 87.44 93 LEU A C 1
ATOM 734 O O . LEU A 1 93 ? 6.977 4.244 9.913 1.00 87.44 93 LEU A O 1
ATOM 738 N N . MET A 1 94 ? 9.127 3.850 9.394 1.00 84.50 94 MET A N 1
ATOM 739 C CA . MET A 1 94 ? 9.625 3.955 10.770 1.00 84.50 94 MET A CA 1
ATOM 740 C C . MET A 1 94 ? 9.288 5.308 11.402 1.00 84.50 94 MET A C 1
ATOM 742 O O . MET A 1 94 ? 8.698 5.351 12.483 1.00 84.50 94 MET A O 1
ATOM 746 N N . LEU A 1 95 ? 9.619 6.414 10.725 1.00 83.50 95 LEU A N 1
ATOM 747 C CA . LEU A 1 95 ? 9.345 7.767 11.221 1.00 83.50 95 LEU A CA 1
ATOM 748 C C . LEU A 1 95 ? 7.846 7.994 11.409 1.00 83.50 95 LEU A C 1
ATOM 750 O O . LEU A 1 95 ? 7.411 8.521 12.434 1.00 83.50 95 LEU A O 1
ATOM 754 N N . THR A 1 96 ? 7.048 7.550 10.440 1.00 80.62 96 THR A N 1
ATOM 755 C CA . THR A 1 96 ? 5.592 7.648 10.505 1.00 80.62 96 THR A CA 1
ATOM 756 C C . THR A 1 96 ? 5.046 6.920 11.728 1.00 80.62 96 THR A C 1
ATOM 758 O O . THR A 1 96 ? 4.264 7.503 12.489 1.00 80.62 96 THR A O 1
ATOM 761 N N . PHE A 1 97 ? 5.434 5.658 11.926 1.00 78.50 97 PHE A N 1
ATOM 762 C CA . PHE A 1 97 ? 4.924 4.857 13.033 1.00 78.50 97 PHE A CA 1
ATOM 763 C C . PHE A 1 97 ? 5.384 5.397 14.382 1.00 78.50 97 PHE A C 1
ATOM 765 O O . PHE A 1 97 ? 4.568 5.499 15.295 1.00 78.50 97 PHE A O 1
ATOM 772 N N . GLN A 1 98 ? 6.633 5.851 14.483 1.00 77.12 98 GLN A N 1
ATOM 773 C CA . GLN A 1 98 ? 7.166 6.440 15.708 1.00 77.12 98 GLN A CA 1
ATOM 774 C C . GLN A 1 98 ? 6.418 7.716 16.123 1.00 77.12 98 GLN A C 1
ATOM 776 O O . GLN A 1 98 ? 6.112 7.896 17.301 1.00 77.12 98 GLN A O 1
ATOM 781 N N . ILE A 1 99 ? 6.099 8.597 15.170 1.00 71.88 99 ILE A N 1
ATOM 782 C CA . ILE A 1 99 ? 5.392 9.858 15.450 1.00 71.88 99 ILE A CA 1
ATOM 783 C C . ILE A 1 99 ? 3.919 9.604 15.782 1.00 71.88 99 ILE A C 1
ATOM 785 O O . ILE A 1 99 ? 3.350 10.241 16.668 1.00 71.88 99 ILE A O 1
ATOM 789 N N . SER A 1 100 ? 3.282 8.694 15.051 1.00 67.19 100 SER A N 1
ATOM 790 C CA . SER A 1 100 ? 1.823 8.555 15.062 1.00 67.19 100 SER A CA 1
ATOM 791 C C . SER A 1 100 ? 1.312 7.530 16.086 1.00 67.19 100 SER A C 1
ATOM 793 O O . SER A 1 100 ? 0.115 7.522 16.412 1.00 67.19 100 SER A O 1
ATOM 795 N N . TRP A 1 101 ? 2.215 6.693 16.610 1.00 69.88 101 TRP A N 1
ATOM 796 C CA . TRP A 1 101 ? 1.960 5.677 17.632 1.00 69.88 101 TRP A CA 1
ATOM 797 C C . TRP A 1 101 ? 3.094 5.615 18.672 1.00 69.88 101 TRP A C 1
ATOM 799 O O . TRP A 1 101 ? 3.741 4.585 18.821 1.00 69.88 101 TRP A O 1
ATOM 809 N N . PRO A 1 102 ? 3.323 6.676 19.466 1.00 60.66 102 PRO A N 1
ATOM 810 C CA . PRO A 1 102 ? 4.385 6.683 20.479 1.00 60.66 102 PRO A CA 1
ATOM 811 C C . PRO A 1 102 ? 4.223 5.585 21.550 1.00 60.66 102 PRO A C 1
ATOM 813 O O . PRO A 1 102 ? 5.200 5.181 22.175 1.00 60.66 102 PRO A O 1
ATOM 816 N N . GLU A 1 103 ? 3.006 5.063 21.739 1.00 57.12 103 GLU A N 1
ATOM 817 C CA . GLU A 1 103 ? 2.710 3.956 22.660 1.00 57.12 103 GLU A CA 1
ATOM 818 C C . GLU A 1 103 ? 3.068 2.566 22.099 1.00 57.12 103 GLU A C 1
ATOM 820 O O . GLU A 1 103 ? 3.129 1.602 22.860 1.00 57.12 103 GLU A O 1
ATOM 825 N N . SER A 1 104 ? 3.361 2.432 20.796 1.00 52.44 104 SER A N 1
ATOM 826 C CA . SER A 1 104 ? 3.712 1.137 20.189 1.00 52.44 104 SER A CA 1
ATOM 827 C C . SER A 1 104 ? 5.130 0.665 20.521 1.00 52.44 104 SER A C 1
ATOM 829 O O . SER A 1 104 ? 5.502 -0.433 20.122 1.00 52.44 104 SER A O 1
ATOM 831 N N . GLY A 1 105 ? 5.927 1.482 21.221 1.00 46.59 105 GLY A N 1
ATOM 832 C CA . GLY A 1 105 ? 7.340 1.205 21.489 1.00 46.59 105 GLY A CA 1
ATOM 833 C C . GLY A 1 105 ? 7.605 0.120 22.536 1.00 46.59 105 GLY A C 1
ATOM 834 O O . GLY A 1 105 ? 8.694 -0.435 22.544 1.00 46.59 105 GLY A O 1
ATOM 835 N N . TYR A 1 106 ? 6.647 -0.202 23.411 1.00 51.12 106 TYR A N 1
ATOM 836 C CA . TYR A 1 106 ? 6.789 -1.266 24.417 1.00 51.12 106 TYR A CA 1
ATOM 837 C C . TYR A 1 106 ? 5.408 -1.785 24.834 1.00 51.12 106 TYR A C 1
ATOM 839 O O . TYR A 1 106 ? 4.895 -1.462 25.908 1.00 51.12 106 TYR A O 1
ATOM 847 N N . VAL A 1 107 ? 4.781 -2.603 23.990 1.00 49.53 107 VAL A N 1
ATOM 848 C CA . VAL A 1 107 ? 3.546 -3.295 24.375 1.00 49.53 107 VAL A CA 1
ATOM 849 C C . VAL A 1 107 ? 3.911 -4.416 25.355 1.00 49.53 107 VAL A C 1
ATOM 851 O O . VAL A 1 107 ? 4.446 -5.448 24.967 1.00 49.53 107 VAL A O 1
ATOM 854 N N . LYS A 1 108 ? 3.655 -4.198 26.652 1.00 49.22 108 LYS A N 1
ATOM 855 C CA . LYS A 1 108 ? 3.820 -5.217 27.710 1.00 49.22 108 LYS A CA 1
ATOM 856 C C . LYS A 1 108 ? 2.669 -6.224 27.776 1.00 49.22 108 LYS A C 1
ATOM 858 O O . LYS A 1 108 ? 2.802 -7.224 28.473 1.00 49.22 108 LYS A O 1
ATOM 863 N N . ASP A 1 109 ? 1.560 -5.950 27.093 1.00 49.56 109 ASP A N 1
ATOM 864 C CA . ASP A 1 109 ? 0.347 -6.761 27.156 1.00 49.56 109 ASP A CA 1
ATOM 865 C C . ASP A 1 109 ? -0.180 -7.043 25.731 1.00 49.56 109 ASP A C 1
ATOM 867 O O . ASP A 1 109 ? -0.738 -6.145 25.097 1.00 49.56 109 ASP A O 1
ATOM 871 N N . PRO A 1 110 ? 0.039 -8.254 25.183 1.00 51.53 110 PRO A N 1
ATOM 872 C CA . PRO A 1 110 ? -0.284 -8.606 23.794 1.00 51.53 110 PRO A CA 1
ATOM 873 C C . PRO A 1 110 ? -1.791 -8.762 23.523 1.00 51.53 110 PRO A C 1
ATOM 875 O O . PRO A 1 110 ? -2.198 -9.082 22.409 1.00 51.53 110 PRO A O 1
ATOM 878 N N . THR A 1 111 ? -2.648 -8.548 24.522 1.00 49.50 111 THR A N 1
ATOM 879 C CA . THR A 1 111 ? -3.997 -9.129 24.522 1.00 49.50 111 THR A CA 1
ATOM 880 C C . THR A 1 111 ? -5.037 -8.371 23.681 1.00 49.50 111 THR A C 1
ATOM 882 O O . THR A 1 111 ? -6.186 -8.796 23.601 1.00 49.50 111 THR A O 1
ATOM 885 N N . ASP A 1 112 ? -4.681 -7.273 23.002 1.00 55.78 112 ASP A N 1
ATOM 886 C CA . ASP A 1 112 ? -5.612 -6.627 22.065 1.00 55.78 112 ASP A CA 1
ATOM 887 C C . ASP A 1 112 ? -4.907 -5.991 20.859 1.00 55.78 112 ASP A C 1
ATOM 889 O O . ASP A 1 112 ? -4.831 -4.769 20.704 1.00 55.78 112 ASP A O 1
ATOM 893 N N . ILE A 1 113 ? -4.425 -6.852 19.958 1.00 56.75 113 ILE A N 1
ATOM 894 C CA . ILE A 1 113 ? -3.906 -6.510 18.617 1.00 56.75 113 ILE A CA 1
ATOM 895 C C . ILE A 1 113 ? -4.834 -5.514 17.903 1.00 56.75 113 ILE A C 1
ATOM 897 O O . ILE A 1 113 ? -4.394 -4.588 17.215 1.00 56.75 113 ILE A O 1
ATOM 901 N N . SER A 1 114 ? -6.140 -5.655 18.128 1.00 54.47 114 SER A N 1
ATOM 902 C CA . SER A 1 114 ? -7.159 -4.811 17.530 1.00 54.47 114 SER A CA 1
ATOM 903 C C . SER A 1 114 ? -7.108 -3.359 18.042 1.00 54.47 114 SER A C 1
ATOM 905 O O . SER A 1 114 ? -7.449 -2.455 17.279 1.00 54.47 114 SER A O 1
ATOM 907 N N . LYS A 1 115 ? -6.665 -3.105 19.279 1.00 58.09 115 LYS A N 1
ATOM 908 C CA . LYS A 1 115 ? -6.475 -1.748 19.830 1.00 58.09 115 LYS A CA 1
ATOM 909 C C . LYS A 1 115 ? -5.174 -1.092 19.368 1.00 58.09 115 LYS A C 1
ATOM 911 O O . LYS A 1 115 ? -5.099 0.131 19.324 1.00 58.09 115 LYS A O 1
ATOM 916 N N . ILE A 1 116 ? -4.173 -1.894 19.010 1.00 60.31 116 ILE A N 1
ATOM 917 C CA . ILE A 1 116 ? -2.824 -1.420 18.672 1.00 60.31 116 ILE A CA 1
ATOM 918 C C . ILE A 1 116 ? -2.720 -1.084 17.174 1.00 60.31 116 ILE A C 1
ATOM 920 O O . ILE A 1 116 ? -2.125 -0.073 16.797 1.00 60.31 116 ILE A O 1
ATOM 924 N N . ARG A 1 117 ? -3.339 -1.896 16.303 1.00 69.06 117 ARG A N 1
ATOM 925 C CA . ARG A 1 117 ? -3.163 -1.821 14.842 1.00 69.06 117 ARG A CA 1
ATOM 926 C C . ARG A 1 117 ? -4.297 -1.051 14.165 1.00 69.06 117 ARG A C 1
ATOM 928 O O . ARG A 1 117 ? -5.253 -1.620 13.643 1.00 69.06 117 ARG A O 1
ATOM 935 N N . SER A 1 118 ? -4.205 0.274 14.171 1.00 76.19 118 SER A N 1
ATOM 936 C CA . SER A 1 118 ? -5.138 1.138 13.425 1.00 76.19 118 SER A CA 1
ATOM 937 C C . SER A 1 118 ? -4.862 1.181 11.916 1.00 76.19 118 SER A C 1
ATOM 939 O O . SER A 1 118 ? -5.791 1.403 11.139 1.00 76.19 118 SER A O 1
ATOM 941 N N . ILE A 1 119 ? -3.610 0.947 11.506 1.00 82.62 119 ILE A N 1
ATOM 942 C CA . ILE A 1 119 ? -3.205 0.738 10.111 1.00 82.62 119 ILE A CA 1
ATOM 943 C C . ILE A 1 119 ? -2.377 -0.548 10.051 1.00 82.62 119 ILE A C 1
ATOM 945 O O . ILE A 1 119 ? -1.466 -0.701 10.859 1.00 82.62 119 ILE A O 1
ATOM 949 N N . THR A 1 120 ? -2.661 -1.424 9.090 1.00 85.81 120 THR A N 1
ATOM 950 C CA . THR A 1 120 ? -1.759 -2.508 8.665 1.00 85.81 120 THR A CA 1
ATOM 951 C C . THR A 1 120 ? -1.411 -2.353 7.186 1.00 85.81 120 THR A C 1
ATOM 953 O O . THR A 1 120 ? -2.168 -1.732 6.433 1.00 85.81 120 THR A O 1
ATOM 956 N N . ILE A 1 121 ? -0.266 -2.879 6.763 1.00 89.31 121 ILE A N 1
ATOM 957 C CA . ILE A 1 121 ? 0.221 -2.839 5.382 1.00 89.31 121 ILE A CA 1
ATOM 958 C C . ILE A 1 121 ? 0.575 -4.267 4.962 1.00 89.31 121 ILE A C 1
ATOM 960 O O . ILE A 1 121 ? 1.299 -4.958 5.662 1.00 89.31 121 ILE A O 1
ATOM 964 N N . GLN A 1 122 ? 0.077 -4.706 3.813 1.00 91.25 122 GLN A N 1
ATOM 965 C CA . GLN A 1 122 ? 0.296 -6.044 3.275 1.00 91.25 122 GLN A CA 1
ATOM 966 C C . GLN A 1 122 ? 0.845 -5.930 1.861 1.00 91.25 122 GLN A C 1
ATOM 968 O O . GLN A 1 122 ? 0.123 -5.551 0.944 1.00 91.25 122 GLN A O 1
ATOM 973 N N . PHE A 1 123 ? 2.096 -6.295 1.643 1.00 92.69 123 PHE A N 1
ATOM 974 C CA . PHE A 1 123 ? 2.665 -6.414 0.311 1.00 92.69 123 PHE A CA 1
ATOM 975 C C . PHE A 1 123 ? 2.284 -7.767 -0.301 1.00 92.69 123 PHE A C 1
ATOM 977 O O . PHE A 1 123 ? 2.385 -8.806 0.348 1.00 92.69 123 PHE A O 1
ATOM 984 N N . ILE A 1 124 ? 1.832 -7.753 -1.554 1.00 92.50 124 ILE A N 1
ATOM 985 C CA . ILE A 1 124 ? 1.637 -8.941 -2.386 1.00 92.50 124 ILE A CA 1
ATOM 986 C C . ILE A 1 124 ? 2.613 -8.836 -3.553 1.00 92.50 124 ILE A C 1
ATOM 988 O O . ILE A 1 124 ? 2.435 -8.006 -4.452 1.00 92.50 124 ILE A O 1
ATOM 992 N N . GLN A 1 125 ? 3.649 -9.664 -3.521 1.00 93.25 125 GLN A N 1
ATOM 993 C CA . GLN A 1 125 ? 4.746 -9.610 -4.473 1.00 93.25 125 GLN A CA 1
ATOM 994 C C . GLN A 1 125 ? 4.474 -10.441 -5.729 1.00 93.25 125 GLN A C 1
ATOM 996 O O . GLN A 1 125 ? 4.015 -11.575 -5.648 1.00 93.25 125 GLN A O 1
ATOM 1001 N N . PHE A 1 126 ? 4.826 -9.912 -6.894 1.00 90.94 126 PHE A N 1
ATOM 1002 C CA . PHE A 1 126 ? 4.833 -10.626 -8.167 1.00 90.94 126 PHE A CA 1
ATOM 1003 C C . PHE A 1 126 ? 6.236 -10.650 -8.780 1.00 90.94 126 PHE A C 1
ATOM 1005 O O . PHE A 1 126 ? 7.029 -9.736 -8.581 1.00 90.94 126 PHE A O 1
ATOM 1012 N N . GLY A 1 127 ? 6.501 -11.653 -9.617 1.00 90.06 127 GLY A N 1
ATOM 1013 C CA . GLY A 1 127 ? 7.793 -11.800 -10.288 1.00 90.06 127 GLY A CA 1
ATOM 1014 C C . GLY A 1 127 ? 8.877 -12.365 -9.369 1.00 90.06 127 GLY A C 1
ATOM 1015 O O . GLY A 1 127 ? 8.647 -12.601 -8.193 1.00 90.06 127 GLY A O 1
ATOM 1016 N N . ALA A 1 128 ? 10.054 -12.618 -9.937 1.00 88.50 128 ALA A N 1
ATOM 1017 C CA . ALA A 1 128 ? 11.207 -13.140 -9.210 1.00 88.50 128 ALA A CA 1
ATOM 1018 C C . ALA A 1 128 ? 12.359 -12.143 -9.351 1.00 88.50 128 ALA A C 1
ATOM 1020 O O . ALA A 1 128 ? 13.033 -12.103 -10.381 1.00 88.50 128 ALA A O 1
ATOM 1021 N N . ASN A 1 129 ? 12.533 -11.284 -8.351 1.00 89.94 129 ASN A N 1
ATOM 1022 C CA . ASN A 1 129 ? 13.606 -10.301 -8.318 1.00 89.94 129 ASN A CA 1
ATOM 1023 C C . ASN A 1 129 ? 14.225 -10.321 -6.923 1.00 89.94 129 ASN A C 1
ATOM 1025 O O . ASN A 1 129 ? 13.654 -9.761 -5.996 1.00 89.94 129 ASN A O 1
ATOM 1029 N N . GLU A 1 130 ? 15.417 -10.905 -6.800 1.00 91.31 130 GLU A N 1
ATOM 1030 C CA . GLU A 1 130 ? 16.103 -11.087 -5.511 1.00 91.31 130 GLU A CA 1
ATOM 1031 C C . GLU A 1 130 ? 16.281 -9.773 -4.735 1.00 91.31 130 GLU A C 1
ATOM 1033 O O . GLU A 1 130 ? 16.215 -9.746 -3.507 1.00 91.31 130 GLU A O 1
ATOM 1038 N N . ARG A 1 131 ? 16.470 -8.649 -5.441 1.00 90.50 131 ARG A N 1
ATOM 1039 C CA . ARG A 1 131 ? 16.580 -7.333 -4.801 1.00 90.50 131 ARG A CA 1
ATOM 1040 C C . ARG A 1 131 ? 15.240 -6.865 -4.236 1.00 90.50 131 ARG A C 1
ATOM 1042 O O . ARG A 1 131 ? 15.207 -6.232 -3.184 1.00 90.50 131 ARG A O 1
ATOM 1049 N N . ALA A 1 132 ? 14.147 -7.142 -4.939 1.00 90.81 132 ALA A N 1
ATOM 1050 C CA . ALA A 1 132 ? 12.808 -6.863 -4.440 1.00 90.81 132 ALA A CA 1
ATOM 1051 C C . ALA A 1 132 ? 12.447 -7.776 -3.260 1.00 90.81 132 ALA A C 1
ATOM 1053 O O . ALA A 1 132 ? 11.903 -7.279 -2.275 1.00 90.81 132 ALA A O 1
ATOM 1054 N N . ASP A 1 133 ? 12.819 -9.059 -3.329 1.00 91.94 133 ASP A N 1
ATOM 1055 C CA . ASP A 1 133 ? 12.620 -10.040 -2.256 1.00 91.94 133 ASP A CA 1
ATOM 1056 C C . ASP A 1 133 ? 13.277 -9.542 -0.962 1.00 91.94 133 ASP A C 1
ATOM 1058 O O . ASP A 1 133 ? 12.596 -9.335 0.041 1.00 91.94 133 ASP A O 1
ATOM 1062 N N . GLY A 1 134 ? 14.578 -9.224 -1.011 1.00 92.19 134 GLY A N 1
ATOM 1063 C CA . GLY A 1 134 ? 15.316 -8.748 0.162 1.00 92.19 134 GLY A CA 1
ATOM 1064 C C . GLY A 1 134 ? 14.795 -7.419 0.720 1.00 92.19 134 GLY A C 1
ATOM 1065 O O . GLY A 1 134 ? 14.872 -7.166 1.922 1.00 92.19 134 GLY A O 1
ATOM 1066 N N . ARG A 1 135 ? 14.220 -6.558 -0.129 1.00 92.19 135 ARG A N 1
ATOM 1067 C CA . ARG A 1 135 ? 13.578 -5.314 0.317 1.00 92.19 135 ARG A CA 1
ATOM 1068 C C . ARG A 1 135 ? 12.277 -5.580 1.070 1.00 92.19 135 ARG A C 1
ATOM 1070 O O . ARG A 1 135 ? 12.049 -4.964 2.107 1.00 92.19 135 ARG A O 1
ATOM 1077 N N . LEU A 1 136 ? 11.417 -6.450 0.544 1.00 92.44 136 LEU A N 1
ATOM 1078 C CA . LEU A 1 136 ? 10.142 -6.780 1.183 1.00 92.44 136 LEU A CA 1
ATOM 1079 C C . LEU A 1 136 ? 10.346 -7.600 2.462 1.00 92.44 136 LEU A C 1
ATOM 1081 O O . LEU A 1 136 ? 9.662 -7.340 3.448 1.00 92.44 136 LEU A O 1
ATOM 1085 N N . GLU A 1 137 ? 11.326 -8.507 2.480 1.00 91.12 137 GLU A N 1
ATOM 1086 C CA . GLU A 1 137 ? 11.729 -9.257 3.677 1.00 91.12 137 GLU A CA 1
ATOM 1087 C C . GLU A 1 137 ? 12.193 -8.312 4.791 1.00 91.12 137 GLU A C 1
ATOM 1089 O O . GLU A 1 137 ? 11.735 -8.416 5.926 1.00 91.12 137 GLU A O 1
ATOM 1094 N N . ARG A 1 138 ? 13.019 -7.311 4.465 1.00 91.62 138 ARG A N 1
ATOM 1095 C CA . ARG A 1 138 ? 13.458 -6.294 5.431 1.00 91.62 138 ARG A CA 1
ATOM 1096 C C . ARG A 1 138 ? 12.289 -5.501 6.019 1.00 91.62 138 ARG A C 1
ATOM 1098 O O . ARG A 1 138 ? 12.233 -5.291 7.229 1.00 91.62 138 ARG A O 1
ATOM 1105 N N . LEU A 1 139 ? 11.342 -5.080 5.181 1.00 90.00 139 LEU A N 1
ATOM 1106 C CA . LEU A 1 139 ? 10.145 -4.369 5.639 1.00 90.00 139 LEU A CA 1
ATOM 1107 C C . LEU A 1 139 ? 9.255 -5.243 6.532 1.00 90.00 139 LEU A C 1
ATOM 1109 O O . LEU A 1 139 ? 8.650 -4.721 7.466 1.00 90.00 139 LEU A O 1
ATOM 1113 N N . HIS A 1 140 ? 9.180 -6.545 6.260 1.00 88.81 140 HIS A N 1
ATOM 1114 C CA . HIS A 1 140 ? 8.418 -7.491 7.069 1.00 88.81 140 HIS A CA 1
ATOM 1115 C C . HIS A 1 140 ? 9.103 -7.792 8.411 1.00 88.81 140 HIS A C 1
ATOM 1117 O O . HIS A 1 140 ? 8.499 -7.605 9.464 1.00 88.81 140 HIS A O 1
ATOM 1123 N N . ASP A 1 141 ? 10.371 -8.208 8.399 1.00 85.50 141 ASP A N 1
ATOM 1124 C CA . ASP A 1 141 ? 11.028 -8.803 9.568 1.00 85.50 141 ASP A CA 1
ATOM 1125 C C . ASP A 1 141 ? 11.890 -7.826 10.371 1.00 85.50 141 ASP A C 1
ATOM 1127 O O . ASP A 1 141 ? 11.874 -7.845 11.608 1.00 85.50 141 ASP A O 1
ATOM 1131 N N . ASP A 1 142 ? 12.660 -6.962 9.707 1.00 83.69 142 ASP A N 1
ATOM 1132 C CA . ASP A 1 142 ? 13.654 -6.140 10.405 1.00 83.69 142 ASP A CA 1
ATOM 1133 C C . ASP A 1 142 ? 13.001 -5.020 11.222 1.00 83.69 142 ASP A C 1
ATOM 1135 O O . ASP A 1 142 ? 13.489 -4.676 12.301 1.00 83.69 142 ASP A O 1
ATOM 1139 N N . LEU A 1 143 ? 11.833 -4.527 10.799 1.00 78.75 143 LEU A N 1
ATOM 1140 C CA . LEU A 1 143 ? 11.060 -3.567 11.590 1.00 78.75 143 LEU A CA 1
ATOM 1141 C C . LEU A 1 143 ? 10.611 -4.163 12.933 1.00 78.75 143 LEU A C 1
ATOM 1143 O O . LEU A 1 143 ? 10.730 -3.497 13.967 1.00 78.75 143 LEU A O 1
ATOM 1147 N N . LYS A 1 144 ? 10.185 -5.435 12.956 1.00 80.25 144 LYS A N 1
ATOM 1148 C CA . LYS A 1 144 ? 9.837 -6.140 14.205 1.00 80.25 144 LYS A CA 1
ATOM 1149 C C . LYS A 1 144 ? 11.059 -6.240 15.120 1.00 80.25 144 LYS A C 1
ATOM 1151 O O . LYS A 1 144 ? 10.968 -5.985 16.321 1.00 80.25 144 LYS A O 1
ATOM 1156 N N . ARG A 1 145 ? 12.233 -6.542 14.551 1.00 80.00 145 ARG A N 1
ATOM 1157 C CA . ARG A 1 145 ? 13.508 -6.630 15.291 1.00 80.00 145 ARG A CA 1
ATOM 1158 C C . ARG A 1 145 ? 13.935 -5.297 15.905 1.00 80.00 145 ARG A C 1
ATOM 1160 O O . ARG A 1 145 ? 14.598 -5.296 16.939 1.00 80.00 145 ARG A O 1
ATOM 1167 N N . TRP A 1 146 ? 13.540 -4.174 15.312 1.00 77.94 146 TRP A N 1
ATOM 1168 C CA . TRP A 1 146 ? 13.783 -2.833 15.856 1.00 77.94 146 TRP A CA 1
ATOM 1169 C C . TRP A 1 146 ? 12.736 -2.378 16.881 1.00 77.94 146 TRP A C 1
ATOM 1171 O O . TRP A 1 146 ? 12.790 -1.240 17.346 1.00 77.94 146 TRP A O 1
ATOM 1181 N N . GLY A 1 147 ? 11.815 -3.262 17.275 1.00 73.56 147 GLY A N 1
ATOM 1182 C CA . GLY A 1 147 ? 10.813 -2.994 18.306 1.00 73.56 147 GLY A CA 1
ATOM 1183 C C . GLY A 1 147 ? 9.560 -2.287 17.793 1.00 73.56 147 GLY A C 1
ATOM 1184 O O . GLY A 1 147 ? 8.760 -1.816 18.600 1.00 73.56 147 GLY A O 1
ATOM 1185 N N . PHE A 1 148 ? 9.365 -2.205 16.473 1.00 75.06 148 PHE A N 1
ATOM 1186 C CA . PHE A 1 148 ? 8.094 -1.749 15.920 1.00 75.06 148 PHE A CA 1
ATOM 1187 C C . PHE A 1 148 ? 7.053 -2.862 16.030 1.00 75.06 148 PHE A C 1
ATOM 1189 O O . PHE A 1 148 ? 7.365 -4.050 15.945 1.00 75.06 148 PHE A O 1
ATOM 1196 N N . SER A 1 149 ? 5.793 -2.466 16.228 1.00 72.12 149 SER A N 1
ATOM 1197 C CA . SER A 1 149 ? 4.681 -3.412 16.159 1.00 72.12 149 SER A CA 1
ATOM 1198 C C . SER A 1 149 ? 4.641 -4.074 14.786 1.00 72.12 149 SER A C 1
ATOM 1200 O O . SER A 1 149 ? 4.966 -3.450 13.777 1.00 72.12 149 SER A O 1
ATOM 1202 N N . ASP A 1 150 ? 4.201 -5.326 14.765 1.00 76.50 150 ASP A N 1
ATOM 1203 C CA . ASP A 1 150 ? 4.013 -6.092 13.543 1.00 76.50 150 ASP A CA 1
ATOM 1204 C C . ASP A 1 150 ? 2.843 -5.522 12.720 1.00 76.50 150 ASP A C 1
ATOM 1206 O O . ASP A 1 150 ? 1.679 -5.865 12.922 1.00 76.50 150 ASP A O 1
ATOM 1210 N N . LEU A 1 151 ? 3.148 -4.525 11.889 1.00 84.25 151 LEU A N 1
ATOM 1211 C CA . LEU A 1 151 ? 2.178 -3.777 11.084 1.00 84.25 151 LEU A CA 1
ATOM 1212 C C . LEU A 1 151 ? 2.347 -4.028 9.585 1.00 84.25 151 LEU A C 1
ATOM 1214 O O . LEU A 1 151 ? 1.516 -3.544 8.812 1.00 84.25 151 LEU A O 1
ATOM 1218 N N . ILE A 1 152 ? 3.433 -4.689 9.179 1.00 88.31 152 ILE A N 1
ATOM 1219 C CA . ILE A 1 152 ? 3.829 -4.860 7.784 1.00 88.31 152 ILE A CA 1
ATOM 1220 C C . ILE A 1 152 ? 4.080 -6.333 7.497 1.00 88.31 152 ILE A C 1
ATOM 1222 O O . ILE A 1 152 ? 4.961 -6.954 8.087 1.00 88.31 152 ILE A O 1
ATOM 1226 N N . ASP A 1 153 ? 3.369 -6.840 6.498 1.00 90.56 153 ASP A N 1
ATOM 1227 C CA . ASP A 1 153 ? 3.559 -8.184 5.972 1.00 90.56 153 ASP A CA 1
ATOM 1228 C C . ASP A 1 153 ? 3.905 -8.177 4.501 1.00 90.56 153 ASP A C 1
ATOM 1230 O O . ASP A 1 153 ? 3.553 -7.250 3.769 1.00 90.56 153 ASP A O 1
ATOM 1234 N N . ALA A 1 154 ? 4.570 -9.237 4.061 1.00 91.38 154 ALA A N 1
ATOM 1235 C CA . ALA A 1 154 ? 4.855 -9.478 2.663 1.00 91.38 154 ALA A CA 1
ATOM 1236 C C . ALA A 1 154 ? 4.566 -10.940 2.324 1.00 91.38 154 ALA A C 1
ATOM 1238 O O . ALA A 1 154 ? 5.026 -11.848 3.003 1.00 91.38 154 ALA A O 1
ATOM 1239 N N . GLU A 1 155 ? 3.806 -11.157 1.255 1.00 92.06 155 GLU A N 1
ATOM 1240 C CA . GLU A 1 155 ? 3.493 -12.484 0.736 1.00 92.06 155 GLU A CA 1
ATOM 1241 C C . GLU A 1 155 ? 3.700 -12.512 -0.773 1.00 92.06 155 GLU A C 1
ATOM 1243 O O . GLU A 1 155 ? 3.302 -11.594 -1.492 1.00 92.06 155 GLU A O 1
ATOM 1248 N N . HIS A 1 156 ? 4.300 -13.581 -1.286 1.00 92.75 156 HIS A N 1
ATOM 1249 C CA . HIS A 1 156 ? 4.429 -13.754 -2.729 1.00 92.75 156 HIS A CA 1
ATOM 1250 C C . HIS A 1 156 ? 3.082 -14.179 -3.328 1.00 92.75 156 HIS A C 1
ATOM 1252 O O . HIS A 1 156 ? 2.379 -14.997 -2.749 1.00 92.75 156 HIS A O 1
ATOM 1258 N N . ALA A 1 157 ? 2.726 -13.717 -4.527 1.00 91.06 157 ALA A N 1
ATOM 1259 C CA . ALA A 1 157 ? 1.431 -13.959 -5.177 1.00 91.06 157 ALA A CA 1
ATOM 1260 C C . ALA A 1 157 ? 1.148 -15.434 -5.532 1.00 91.06 157 ALA A C 1
ATOM 1262 O O . ALA A 1 157 ? 0.034 -15.779 -5.923 1.00 91.06 157 ALA A O 1
ATOM 1263 N N . MET A 1 158 ? 2.155 -16.301 -5.415 1.00 88.56 158 MET A N 1
ATOM 1264 C CA . MET A 1 158 ? 2.030 -17.763 -5.547 1.00 88.56 158 MET A CA 1
ATOM 1265 C C . MET A 1 158 ? 1.959 -18.482 -4.188 1.00 88.56 158 MET A C 1
ATOM 1267 O O . MET A 1 158 ? 1.946 -19.711 -4.149 1.00 88.56 158 MET A O 1
ATOM 1271 N N . GLY A 1 159 ? 1.969 -17.726 -3.090 1.00 87.75 159 GLY A N 1
ATOM 1272 C CA . GLY A 1 159 ? 1.871 -18.207 -1.718 1.00 87.75 159 GLY A CA 1
ATOM 1273 C C . GLY A 1 159 ? 0.431 -18.465 -1.273 1.00 87.75 159 GLY A C 1
ATOM 1274 O O . GLY A 1 159 ? -0.462 -18.733 -2.082 1.00 87.75 159 GLY A O 1
ATOM 1275 N N . ASP A 1 160 ? 0.203 -18.396 0.038 1.00 86.25 160 ASP A N 1
ATOM 1276 C CA . ASP A 1 160 ? -1.112 -18.645 0.625 1.00 86.25 160 ASP A CA 1
ATOM 1277 C C . ASP A 1 160 ? -2.038 -17.435 0.430 1.00 86.25 160 ASP A C 1
ATOM 1279 O O . ASP A 1 160 ? -1.790 -16.335 0.921 1.00 86.25 160 ASP A O 1
ATOM 1283 N N . VAL A 1 161 ? -3.146 -17.651 -0.280 1.00 85.50 161 VAL A N 1
ATOM 1284 C CA . VAL A 1 161 ? -4.146 -16.614 -0.562 1.00 85.50 161 VAL A CA 1
ATOM 1285 C C . VAL A 1 161 ? -4.747 -16.038 0.720 1.00 85.50 161 VAL A C 1
ATOM 1287 O O . VAL A 1 161 ? -5.073 -14.856 0.748 1.00 85.50 161 VAL A O 1
ATOM 1290 N N . TYR A 1 162 ? -4.916 -16.829 1.780 1.00 82.31 162 TYR A N 1
ATOM 1291 C CA . TYR A 1 162 ? -5.446 -16.312 3.042 1.00 82.31 162 TYR A CA 1
ATOM 1292 C C . TYR A 1 162 ? -4.459 -15.345 3.686 1.00 82.31 162 TYR A C 1
ATOM 1294 O O . TYR A 1 162 ? -4.866 -14.236 4.042 1.00 82.31 162 TYR A O 1
ATOM 1302 N N . LYS A 1 163 ? -3.169 -15.695 3.693 1.00 83.06 163 LYS A N 1
ATOM 1303 C CA . LYS A 1 163 ? -2.107 -14.812 4.181 1.00 83.06 163 LYS A CA 1
ATOM 1304 C C . LYS A 1 163 ? -2.004 -13.520 3.373 1.00 83.06 163 LYS A C 1
ATOM 1306 O O . LYS A 1 163 ? -1.905 -12.457 3.968 1.00 83.06 163 LYS A O 1
ATOM 1311 N N . MET A 1 164 ? -2.183 -13.570 2.049 1.00 83.31 164 MET A N 1
ATOM 1312 C CA . MET A 1 164 ? -2.184 -12.366 1.196 1.00 83.31 164 MET A CA 1
ATOM 1313 C C . MET A 1 164 ? -3.247 -11.318 1.565 1.00 83.31 164 MET A C 1
ATOM 1315 O O . MET A 1 164 ? -3.103 -10.159 1.184 1.00 83.31 164 MET A O 1
ATOM 1319 N N . PHE A 1 165 ? -4.345 -11.704 2.222 1.00 79.25 165 PHE A N 1
ATOM 1320 C CA . PHE A 1 165 ? -5.433 -10.777 2.563 1.00 79.25 165 PHE A CA 1
ATOM 1321 C C . PHE A 1 165 ? -5.595 -10.545 4.061 1.00 79.25 165 PHE A C 1
ATOM 1323 O O . PHE A 1 165 ? -6.094 -9.488 4.451 1.00 79.25 165 PHE A O 1
ATOM 1330 N N . GLN A 1 166 ? -5.237 -11.529 4.883 1.00 74.25 166 GLN A N 1
ATOM 1331 C CA . GLN A 1 166 ? -5.349 -11.432 6.331 1.00 74.25 166 GLN A CA 1
ATOM 1332 C C . GLN A 1 166 ? -4.061 -10.908 6.958 1.00 74.25 166 GLN A C 1
ATOM 1334 O O . GLN A 1 166 ? -4.168 -10.067 7.846 1.00 74.25 166 GLN A O 1
ATOM 1339 N N . GLY A 1 167 ? -2.885 -11.326 6.480 1.00 67.44 167 GLY A N 1
ATOM 1340 C CA . GLY A 1 167 ? -1.588 -10.932 7.037 1.00 67.44 167 GLY A CA 1
ATOM 1341 C C . GLY A 1 167 ? -1.578 -10.870 8.570 1.00 67.44 167 GLY A C 1
ATOM 1342 O O . GLY A 1 167 ? -2.171 -11.703 9.260 1.00 67.44 167 GLY A O 1
ATOM 1343 N N . SER A 1 168 ? -1.025 -9.773 9.086 1.00 62.50 168 SER A N 1
ATOM 1344 C CA . SER A 1 168 ? -0.941 -9.332 10.487 1.00 62.50 168 SER A CA 1
ATOM 1345 C C . SER A 1 168 ? -2.288 -9.086 11.169 1.00 62.50 168 SER A C 1
ATOM 1347 O O . SER A 1 168 ? -2.327 -8.632 12.312 1.00 62.50 168 SER A O 1
ATOM 1349 N N . LEU A 1 169 ? -3.431 -9.349 10.536 1.00 64.31 169 LEU A N 1
ATOM 1350 C CA . LEU A 1 169 ? -4.716 -9.309 11.236 1.00 64.31 169 LEU A CA 1
ATOM 1351 C C . LEU A 1 169 ? -4.940 -10.560 12.099 1.00 64.31 169 LEU A C 1
ATOM 1353 O O . LEU A 1 169 ? -5.793 -10.514 12.987 1.00 64.31 169 LEU A O 1
ATOM 1357 N N . CYS A 1 170 ? -4.193 -11.649 11.876 1.00 62.88 170 CYS A N 1
ATOM 1358 C CA . CYS A 1 170 ? -4.351 -12.892 12.628 1.00 62.88 170 CYS A CA 1
ATOM 1359 C C . CYS A 1 170 ? -3.011 -13.620 12.863 1.00 62.88 170 CYS A C 1
ATOM 1361 O O . CYS A 1 170 ? -2.593 -14.436 12.050 1.00 62.88 170 CYS A O 1
ATOM 1363 N N . GLU A 1 171 ? -2.375 -13.394 14.021 1.00 58.81 171 GLU A N 1
ATOM 1364 C CA . GLU A 1 171 ? -1.146 -14.116 14.427 1.00 58.81 171 GLU A CA 1
ATOM 1365 C C . GLU A 1 171 ? -1.349 -15.643 14.526 1.00 58.81 171 GLU A C 1
ATOM 1367 O O . GLU A 1 171 ? -0.404 -16.420 14.404 1.00 58.81 171 GLU A O 1
ATOM 1372 N N . GLU A 1 172 ? -2.592 -16.106 14.703 1.00 54.94 172 GLU A N 1
ATOM 1373 C CA . GLU A 1 172 ? -2.910 -17.538 14.721 1.00 54.94 172 GLU A CA 1
ATOM 1374 C C . GLU A 1 172 ? -2.655 -18.223 13.364 1.00 54.94 172 GLU A C 1
ATOM 1376 O O . GLU A 1 172 ? -2.372 -19.425 13.336 1.00 54.94 172 GLU A O 1
ATOM 1381 N N . GLU A 1 173 ? -2.715 -17.492 12.240 1.00 56.06 173 GLU A N 1
ATOM 1382 C CA . GLU A 1 173 ? -2.427 -18.059 10.915 1.00 56.06 173 GLU A CA 1
ATOM 1383 C C . GLU A 1 173 ? -0.934 -18.355 10.716 1.00 56.06 173 GLU A C 1
ATOM 1385 O O . GLU A 1 173 ? -0.594 -19.312 10.015 1.00 56.06 173 GLU A O 1
ATOM 1390 N N . ASP A 1 174 ? -0.042 -17.637 11.402 1.00 52.72 174 ASP A N 1
ATOM 1391 C CA . ASP A 1 174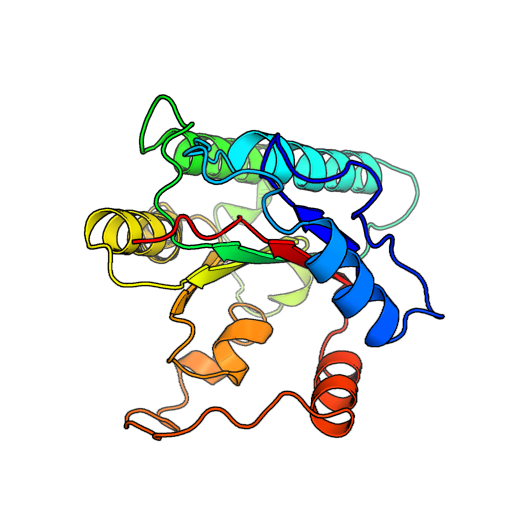 ? 1.400 -17.912 11.376 1.00 52.72 174 ASP A CA 1
ATOM 1392 C C . ASP A 1 174 ? 1.783 -19.144 12.198 1.00 52.72 174 ASP A C 1
ATOM 1394 O O . ASP A 1 174 ? 2.738 -19.850 11.870 1.00 52.72 174 ASP A O 1
ATOM 1398 N N . LEU A 1 175 ? 0.984 -19.468 13.216 1.00 56.09 175 LEU A N 1
ATOM 1399 C CA . LEU A 1 175 ? 1.144 -20.667 14.041 1.00 56.09 175 LEU A CA 1
ATOM 1400 C C . LEU A 1 175 ? 0.499 -21.915 13.418 1.00 56.09 175 LEU A C 1
ATOM 1402 O O . LEU A 1 175 ? 0.680 -23.031 13.913 1.00 56.09 175 LEU A O 1
ATOM 1406 N N . SER A 1 176 ? -0.257 -21.749 12.331 1.00 49.41 176 SER A N 1
ATOM 1407 C CA . SER A 1 176 ? -0.946 -22.825 11.628 1.00 49.41 176 SER A CA 1
ATOM 1408 C C . SER A 1 176 ? -0.041 -23.426 10.533 1.00 49.41 176 SER A C 1
ATOM 1410 O O . SER A 1 176 ? 0.162 -22.806 9.489 1.00 49.41 176 SER A O 1
ATOM 1412 N N . PRO A 1 177 ? 0.431 -24.684 10.659 1.00 49.66 177 PRO A N 1
ATOM 1413 C CA . PRO A 1 177 ? 1.252 -25.345 9.635 1.00 49.66 177 PRO A CA 1
ATOM 1414 C C . PRO A 1 177 ? 0.465 -25.749 8.368 1.00 49.66 177 PRO A C 1
ATOM 1416 O O . PRO A 1 177 ? 0.908 -26.612 7.609 1.00 49.66 177 PRO A O 1
ATOM 1419 N N . ARG A 1 178 ? -0.734 -25.195 8.138 1.00 48.66 178 ARG A N 1
ATOM 1420 C CA . ARG A 1 178 ? -1.748 -25.807 7.267 1.00 48.66 178 ARG A CA 1
ATOM 1421 C C . ARG A 1 178 ? -1.418 -25.861 5.776 1.00 48.66 178 ARG A C 1
ATOM 1423 O O . ARG A 1 178 ? -2.021 -26.700 5.121 1.00 48.66 178 ARG A O 1
ATOM 1430 N N . PHE A 1 179 ? -0.481 -25.086 5.232 1.00 46.88 179 PHE A N 1
ATOM 1431 C CA . PHE A 1 179 ? -0.239 -25.097 3.780 1.00 46.88 179 PHE A CA 1
ATOM 1432 C C . PHE A 1 179 ? 1.228 -24.893 3.371 1.00 46.88 179 PHE A C 1
ATOM 1434 O O . PHE A 1 179 ? 1.544 -24.207 2.407 1.00 46.88 179 PHE A O 1
ATOM 1441 N N . THR A 1 180 ? 2.160 -25.583 4.029 1.00 39.28 180 THR A N 1
ATOM 1442 C CA . THR A 1 180 ? 3.487 -25.825 3.434 1.00 39.28 180 THR A CA 1
ATOM 1443 C C . THR A 1 180 ? 3.404 -26.976 2.428 1.00 39.28 180 THR A C 1
ATOM 1445 O O . THR A 1 180 ? 3.778 -28.101 2.745 1.00 39.28 180 THR A O 1
ATOM 1448 N N . ARG A 1 181 ? 2.872 -26.728 1.220 1.00 37.03 181 ARG A N 1
ATOM 1449 C CA . ARG A 1 181 ? 3.201 -27.457 -0.030 1.00 37.03 181 ARG A CA 1
ATOM 1450 C C . ARG A 1 181 ? 2.365 -26.955 -1.211 1.00 37.03 181 ARG A C 1
ATOM 1452 O O . ARG A 1 181 ? 1.142 -27.021 -1.180 1.00 37.03 181 ARG A O 1
ATOM 1459 N N . PHE A 1 182 ? 3.088 -26.525 -2.248 1.00 42.03 182 PHE A N 1
ATOM 1460 C CA . PHE A 1 182 ? 2.700 -26.402 -3.656 1.00 42.03 182 PHE A CA 1
ATOM 1461 C C . PHE A 1 182 ? 1.284 -26.893 -4.001 1.00 42.03 182 PHE A C 1
ATOM 1463 O O . PHE A 1 182 ? 1.038 -28.099 -4.068 1.00 42.03 182 PHE A O 1
ATOM 1470 N N . LEU A 1 183 ? 0.400 -25.960 -4.352 1.00 36.19 183 LEU A N 1
ATOM 1471 C CA . LEU A 1 183 ? -0.733 -26.247 -5.227 1.00 36.19 183 LEU A CA 1
ATOM 1472 C C . LEU A 1 183 ? -0.476 -25.590 -6.588 1.00 36.19 183 LEU A C 1
ATOM 1474 O O . LEU A 1 183 ? -0.282 -24.376 -6.646 1.00 36.19 183 LEU A O 1
ATOM 1478 N N . PRO A 1 184 ? -0.477 -26.348 -7.697 1.00 37.50 184 PRO A N 1
ATOM 1479 C CA . PRO A 1 184 ? -0.592 -25.754 -9.013 1.00 37.50 184 PRO A CA 1
ATOM 1480 C C . PRO A 1 184 ? -2.056 -25.343 -9.229 1.00 37.50 184 PRO A C 1
ATOM 1482 O O . PRO A 1 184 ? -2.974 -26.099 -8.916 1.00 37.50 184 PRO A O 1
ATOM 1485 N N . ALA A 1 185 ? -2.238 -24.163 -9.820 1.00 38.06 185 ALA A N 1
ATOM 1486 C CA . ALA A 1 185 ? -3.498 -23.506 -10.184 1.00 38.06 185 ALA A CA 1
ATOM 1487 C C . ALA A 1 185 ? -4.186 -22.683 -9.074 1.00 38.06 185 ALA A C 1
ATOM 1489 O O . ALA A 1 185 ? -4.865 -23.190 -8.184 1.00 38.06 185 ALA A O 1
ATOM 1490 N N . LEU A 1 186 ? -4.065 -21.360 -9.232 1.00 39.69 186 LEU A N 1
ATOM 1491 C CA . LEU A 1 186 ? -4.868 -20.333 -8.570 1.00 39.69 186 LEU A CA 1
ATOM 1492 C C . LEU A 1 186 ? -6.372 -20.656 -8.692 1.00 39.69 186 LEU A C 1
ATOM 1494 O O . LEU A 1 186 ? -6.878 -20.755 -9.816 1.00 39.69 186 LEU A O 1
ATOM 1498 N N . PRO A 1 187 ? -7.143 -20.734 -7.593 1.00 39.31 187 PRO A N 1
ATOM 1499 C CA . PRO A 1 187 ? -8.582 -20.605 -7.694 1.00 39.31 187 PRO A CA 1
ATOM 1500 C C . PRO A 1 187 ? -8.895 -19.136 -7.987 1.00 39.31 187 PRO A C 1
ATOM 1502 O O . PRO A 1 187 ? -8.662 -18.254 -7.162 1.00 39.31 187 PRO A O 1
ATOM 1505 N N . ILE A 1 188 ? -9.426 -18.879 -9.182 1.00 43.28 188 ILE A N 1
ATOM 1506 C CA . ILE A 1 188 ? -9.962 -17.576 -9.587 1.00 43.28 188 ILE A CA 1
ATOM 1507 C C . ILE A 1 188 ? -10.860 -17.046 -8.458 1.00 43.28 188 ILE A C 1
ATOM 1509 O O . ILE A 1 188 ? -11.814 -17.715 -8.049 1.00 43.28 188 ILE A O 1
ATOM 1513 N N . LEU A 1 189 ? -10.545 -15.846 -7.957 1.00 43.66 189 LEU A N 1
ATOM 1514 C CA . LEU A 1 189 ? -11.332 -15.109 -6.966 1.00 43.66 189 LEU A CA 1
ATOM 1515 C C . LEU A 1 189 ? -12.793 -15.010 -7.430 1.00 43.66 189 LEU A C 1
ATOM 1517 O O . LEU A 1 189 ? -13.145 -14.181 -8.266 1.00 43.66 189 LEU A O 1
ATOM 1521 N N . ASN A 1 190 ? -13.656 -15.873 -6.894 1.00 42.75 190 ASN A N 1
ATOM 1522 C CA . ASN A 1 190 ? -15.085 -15.855 -7.187 1.00 42.75 190 ASN A CA 1
ATOM 1523 C C . ASN A 1 190 ? -15.851 -15.009 -6.154 1.00 42.75 190 ASN A C 1
ATOM 1525 O O . ASN A 1 190 ? -15.347 -14.663 -5.083 1.00 42.75 190 ASN A O 1
ATOM 1529 N N . SER A 1 191 ? -17.108 -14.689 -6.462 1.00 39.25 191 SER A N 1
ATOM 1530 C CA . SER A 1 191 ? -17.965 -13.837 -5.627 1.00 39.25 191 SER A CA 1
ATOM 1531 C C . SER A 1 191 ? -18.221 -14.375 -4.210 1.00 39.25 191 SER A C 1
ATOM 1533 O O . SER A 1 191 ? -18.541 -13.593 -3.315 1.00 39.25 191 SER A O 1
ATOM 1535 N N . LYS A 1 192 ? -18.063 -15.686 -3.974 1.00 41.84 192 LYS A N 1
ATOM 1536 C CA . LYS A 1 192 ? -18.223 -16.295 -2.643 1.00 41.84 192 LYS A CA 1
ATOM 1537 C C . LYS A 1 192 ? -17.004 -16.040 -1.753 1.00 41.84 192 LYS A C 1
ATOM 1539 O O . LYS A 1 192 ? -17.186 -1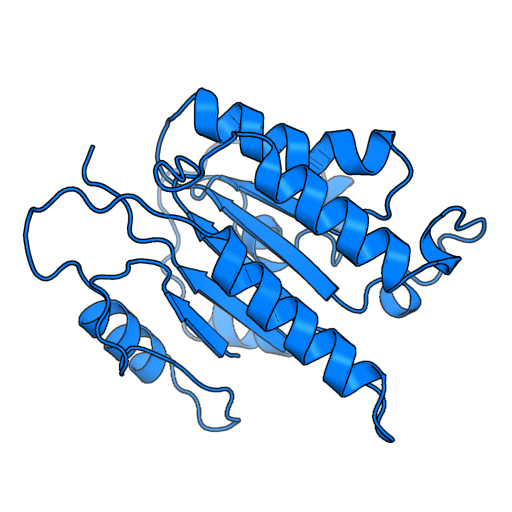5.749 -0.572 1.00 41.84 192 LYS A O 1
ATOM 1544 N N . ASN A 1 193 ? -15.797 -16.070 -2.320 1.00 47.78 193 ASN A N 1
ATOM 1545 C CA . ASN A 1 193 ? -14.556 -15.764 -1.596 1.00 47.78 193 ASN A CA 1
ATOM 1546 C C . ASN A 1 193 ? -14.515 -14.288 -1.165 1.00 47.78 193 ASN A C 1
ATOM 1548 O O . ASN A 1 193 ? -14.158 -13.978 -0.032 1.00 47.78 193 ASN A O 1
ATOM 1552 N N . TRP A 1 194 ? -15.019 -13.391 -2.018 1.00 43.53 194 TRP A N 1
ATOM 1553 C CA . TRP A 1 194 ? -15.162 -11.963 -1.712 1.00 43.53 194 TRP A CA 1
ATOM 1554 C C . TRP A 1 194 ? -16.104 -11.657 -0.542 1.00 43.53 194 TRP A C 1
ATOM 1556 O O . TRP A 1 194 ? -15.871 -10.708 0.206 1.00 43.53 194 TRP A O 1
ATOM 1566 N N . LYS A 1 195 ? -17.177 -12.438 -0.371 1.00 44.00 195 LYS A N 1
ATOM 1567 C CA . LYS A 1 195 ? -18.129 -12.232 0.729 1.00 44.00 195 LYS A CA 1
ATOM 1568 C C . LYS A 1 195 ? -17.519 -12.619 2.081 1.00 44.00 195 LYS A C 1
ATOM 1570 O O . LYS A 1 195 ? -17.664 -11.869 3.034 1.00 44.00 195 LYS A O 1
ATOM 1575 N N . ARG A 1 196 ? -16.760 -13.720 2.137 1.00 42.56 196 ARG A N 1
ATOM 1576 C CA . ARG A 1 196 ? -16.042 -14.136 3.355 1.00 42.56 196 ARG A CA 1
ATOM 1577 C C . ARG A 1 196 ? -14.969 -13.136 3.787 1.00 42.56 196 ARG A C 1
ATOM 1579 O O . ARG A 1 196 ? -14.890 -12.843 4.970 1.00 42.56 196 ARG A O 1
ATOM 1586 N N . LEU A 1 197 ? -14.208 -12.572 2.846 1.00 43.56 197 LEU A N 1
ATOM 1587 C CA . LEU A 1 197 ? -13.225 -11.520 3.145 1.00 43.56 197 LEU A CA 1
ATOM 1588 C C . LEU A 1 197 ? -13.880 -10.253 3.717 1.00 43.56 197 LEU A C 1
ATOM 1590 O O . LEU A 1 197 ? -13.352 -9.652 4.645 1.00 43.56 197 LEU A O 1
ATOM 1594 N N . ARG A 1 198 ? -15.061 -9.877 3.206 1.00 43.84 198 ARG A N 1
ATOM 1595 C CA . ARG A 1 198 ? -15.846 -8.748 3.731 1.00 43.84 198 ARG A CA 1
ATOM 1596 C C . ARG A 1 198 ? -16.384 -9.008 5.141 1.00 43.84 198 ARG A C 1
ATOM 1598 O O . ARG A 1 198 ? -16.419 -8.086 5.943 1.00 43.84 198 ARG A O 1
ATOM 1605 N N . ASP A 1 199 ? -16.827 -10.232 5.413 1.00 42.12 199 ASP A N 1
ATOM 1606 C CA . ASP A 1 199 ? -17.434 -10.594 6.697 1.00 42.12 199 ASP A CA 1
ATOM 1607 C C . ASP A 1 199 ? -16.369 -10.851 7.792 1.00 42.12 199 ASP A C 1
ATOM 1609 O O . ASP A 1 199 ? -16.674 -10.729 8.976 1.00 42.12 199 ASP A O 1
ATOM 1613 N N . ALA A 1 200 ? -15.122 -11.169 7.412 1.00 37.72 200 ALA A N 1
ATOM 1614 C CA . ALA A 1 200 ? -14.000 -11.389 8.331 1.00 37.72 200 ALA A CA 1
ATOM 1615 C C . ALA A 1 200 ? -13.255 -10.098 8.730 1.00 37.72 200 ALA A C 1
ATOM 1617 O O . ALA A 1 200 ? -12.693 -10.036 9.824 1.00 37.72 200 ALA A O 1
ATOM 1618 N N . SER A 1 201 ? -13.261 -9.044 7.900 1.00 35.69 201 SER A N 1
ATOM 1619 C CA . SER A 1 201 ? -12.550 -7.803 8.219 1.00 35.69 201 SER A CA 1
ATOM 1620 C C . SER A 1 201 ? -13.474 -6.747 8.848 1.00 35.69 201 SER A C 1
ATOM 1622 O O . SER A 1 201 ? -14.347 -6.160 8.216 1.00 35.69 201 SER A O 1
ATOM 1624 N N . HIS A 1 202 ? -13.218 -6.398 10.111 1.00 41.38 202 HIS A N 1
ATOM 1625 C CA . HIS A 1 202 ? -13.701 -5.134 10.697 1.00 41.38 202 HIS A CA 1
ATOM 1626 C C . HIS A 1 202 ? -12.874 -3.920 10.200 1.00 41.38 202 HIS A C 1
ATOM 1628 O O . HIS A 1 202 ? -12.922 -2.837 10.785 1.00 41.38 202 HIS A O 1
ATOM 1634 N N . TYR A 1 203 ? -12.095 -4.100 9.127 1.00 38.62 203 TYR A N 1
ATOM 1635 C CA . TYR A 1 203 ? -11.067 -3.185 8.636 1.00 38.62 203 TYR A CA 1
ATOM 1636 C C . TYR A 1 203 ? -11.421 -2.683 7.237 1.00 38.62 203 TYR A C 1
ATOM 1638 O O . TYR A 1 203 ? -11.877 -3.432 6.373 1.00 38.62 203 TYR A O 1
ATOM 1646 N N . HIS A 1 204 ? -11.193 -1.395 6.994 1.00 46.75 204 HIS A N 1
ATOM 1647 C CA . HIS A 1 204 ? -11.293 -0.816 5.660 1.00 46.75 204 HIS A CA 1
ATOM 1648 C C . HIS A 1 204 ? -10.072 -1.206 4.830 1.00 46.75 204 HIS A C 1
ATOM 1650 O O . HIS A 1 204 ? -8.965 -0.742 5.090 1.00 46.75 204 HIS A O 1
ATOM 1656 N N . THR A 1 205 ? -10.271 -2.045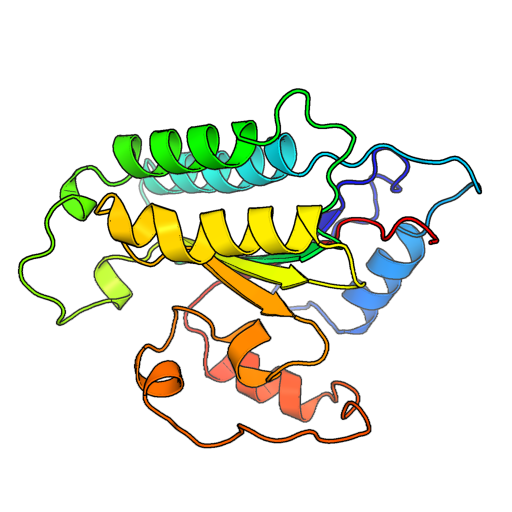 3.819 1.00 44.06 205 THR A N 1
ATOM 1657 C CA . THR A 1 205 ? -9.192 -2.457 2.916 1.00 44.06 205 THR A CA 1
ATOM 1658 C C . THR A 1 205 ? -8.947 -1.402 1.836 1.00 44.06 205 THR A C 1
ATOM 1660 O O . THR A 1 205 ? -9.886 -0.894 1.224 1.00 44.06 205 THR A O 1
ATOM 1663 N N . VAL A 1 206 ? -7.691 -1.089 1.555 1.00 49.09 206 VAL A N 1
ATOM 1664 C CA . VAL A 1 206 ? -7.232 -0.286 0.419 1.00 49.09 206 VAL A CA 1
ATOM 1665 C C . VAL A 1 206 ? -6.314 -1.186 -0.393 1.00 49.09 206 VAL A C 1
ATOM 1667 O O . VAL A 1 206 ? -5.353 -1.679 0.170 1.00 49.09 206 VAL A O 1
ATOM 1670 N N . ALA A 1 207 ? -6.597 -1.446 -1.669 1.00 46.91 207 ALA A N 1
ATOM 1671 C CA . ALA A 1 207 ? -5.695 -2.207 -2.533 1.00 46.91 207 ALA A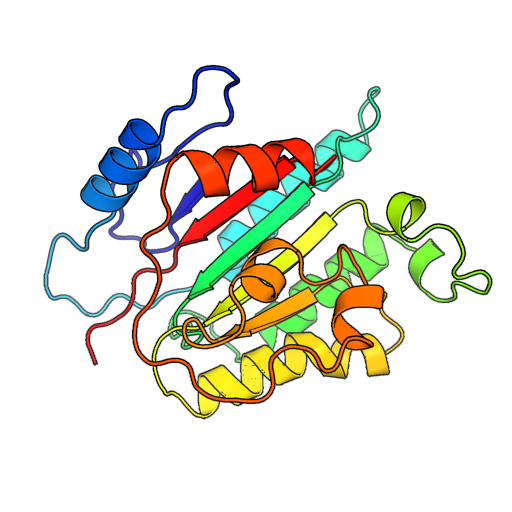 CA 1
ATOM 1672 C C . ALA A 1 207 ? -4.966 -1.272 -3.495 1.00 46.91 207 ALA A C 1
ATOM 1674 O O . ALA A 1 207 ? -5.562 -0.529 -4.260 1.00 46.91 207 ALA A O 1
ATOM 1675 N N . HIS A 1 208 ? -3.657 -1.311 -3.464 1.00 49.19 208 HIS A N 1
ATOM 1676 C CA . HIS A 1 208 ? -2.769 -0.417 -4.159 1.00 49.19 208 HIS A CA 1
ATOM 1677 C C . HIS A 1 208 ? -1.975 -1.239 -5.166 1.00 49.19 208 HIS A C 1
ATOM 1679 O O . HIS A 1 208 ? -1.355 -2.225 -4.792 1.00 49.19 208 HIS A O 1
ATOM 1685 N N . PHE A 1 209 ? -1.998 -0.866 -6.440 1.00 45.91 209 PHE A N 1
ATOM 1686 C CA . PHE A 1 209 ? -1.377 -1.648 -7.503 1.00 45.91 209 PHE A CA 1
ATOM 1687 C C . PHE A 1 209 ? -0.233 -0.864 -8.129 1.00 45.91 209 PHE A C 1
ATOM 1689 O O . PHE A 1 209 ? -0.418 0.207 -8.704 1.00 45.91 209 PHE A O 1
ATOM 1696 N N . THR A 1 210 ? 0.959 -1.432 -8.051 1.00 43.44 210 THR A N 1
ATOM 1697 C CA . THR A 1 210 ? 2.118 -0.969 -8.805 1.00 43.44 210 THR A CA 1
ATOM 1698 C C . THR A 1 210 ? 2.071 -1.662 -10.163 1.00 43.44 210 THR A C 1
ATOM 1700 O O . THR A 1 210 ? 1.921 -2.882 -10.229 1.00 43.44 210 THR A O 1
ATOM 1703 N N . THR A 1 211 ? 2.129 -0.908 -11.263 1.00 39.50 211 THR A N 1
ATOM 1704 C CA . THR A 1 211 ? 2.213 -1.505 -12.606 1.00 39.50 211 THR A CA 1
ATOM 1705 C C . THR A 1 211 ? 3.450 -2.387 -12.689 1.00 39.50 211 THR A C 1
ATOM 1707 O O . THR A 1 211 ? 4.557 -1.892 -12.497 1.00 39.50 211 THR A O 1
ATOM 1710 N N . LEU A 1 212 ? 3.239 -3.666 -12.998 1.00 40.03 212 LEU A N 1
ATOM 1711 C CA . LEU A 1 212 ? 4.302 -4.624 -13.273 1.00 40.03 212 LEU A CA 1
ATOM 1712 C C . LEU A 1 212 ? 5.042 -4.171 -14.533 1.00 40.03 212 LEU A C 1
ATOM 1714 O O . LEU A 1 212 ? 4.436 -4.082 -15.608 1.00 40.03 212 LEU A O 1
ATOM 1718 N N . GLY A 1 213 ? 6.334 -3.871 -14.404 1.00 34.94 213 GLY A N 1
ATOM 1719 C CA . GLY A 1 213 ? 7.198 -3.758 -15.573 1.00 34.94 213 GLY A CA 1
ATOM 1720 C C . GLY A 1 213 ? 7.204 -5.103 -16.298 1.00 34.94 213 GLY A C 1
ATOM 1721 O O . GLY A 1 213 ? 7.263 -6.153 -15.658 1.00 34.94 213 GLY A O 1
ATOM 1722 N N . ARG A 1 214 ? 7.095 -5.106 -17.630 1.00 37.81 214 ARG A N 1
ATOM 1723 C CA . ARG A 1 214 ? 7.353 -6.336 -18.390 1.00 37.81 214 ARG A CA 1
ATOM 1724 C C . ARG A 1 214 ? 8.822 -6.716 -18.171 1.00 37.81 214 ARG A C 1
ATOM 1726 O O . ARG A 1 214 ? 9.694 -5.920 -18.516 1.00 37.81 214 ARG A O 1
ATOM 1733 N N . MET A 1 215 ? 9.055 -7.881 -17.559 1.00 31.52 215 MET A N 1
ATOM 1734 C CA . MET A 1 215 ? 10.351 -8.574 -17.567 1.00 31.52 215 MET A CA 1
ATOM 1735 C C . MET A 1 215 ? 10.658 -9.102 -18.966 1.00 31.52 215 MET A C 1
ATOM 1737 O O . MET A 1 215 ? 9.699 -9.554 -19.638 1.00 31.52 215 MET A O 1
#